Protein AF-A0A090S208-F1 (afdb_monomer)

Secondary structure (DSSP, 8-state):
--EEEEEEEEE--SHHHHHHHHHHTT-TT--EEEE-SSSS--SSGGG--TTPBPSS-TTSSSSTTT-TT-TTSHHHHHHHTT-HHHHHHH---SPBHHHHHHHHHHHHTT-TTEESS--EEEEEEETTEEEEEETTEEEEEEEEEE---PPP---GGGTT--BTTB--GGGHHHH----TT-EEEEE--SHHHHHHHHHHHHTTT---SEEEEEESSSS-PBP---TTGGGGGSHHHHHHHHTS-HHHHHHHHHHSTHHHHSB-HHHHHHHHHHHHHTT-EEEEETTTEEEEE---

Organism: NCBI:txid990268

Sequence (296 aa):
MKTIDYDLVGVGIGPFNLSIAALAAPKSELSTQFLERKPEFAWHPGLLLNHAKMQTSFLKDLVTAVDPTSPYSFLNYLVQKQKFYPFTARGDFMISRLEFSDYMAWVAKQLPNTQFDAGVSDVRFEGDHFVIQSNGETLTSKHLVVGTGTQPVVPDCAKGKLTDNCFHAHEMMQRKPDLRGKRVVIVGGGQTGADIFQHIFAGDFGKPRQLDWVSRRANLEGLDESCFSDQFFMPDYVNQFYHLDKAQQAREVSRQKLTSDGITDDCLSTFIRPCIMTSMCCKTLSGGAFNLIRNS

Foldseek 3Di:
DDEAEFAEEEEADDLQVLLVLQVCQVPPVGGYAYEAQAQAQDDLVLLLFPPAWDPDFLCPHSYCVPPVPRCLRPCVVCVVVVNNVVVVVVVDRIHRPVSNSVSSRVSQVPRPRYDYSWHWDDWDDDDQWIWTDTPNYTYIHNYYHYDNDDDFDDDPVCVVVDDLQRDTSSNCNVSLAQQAQHAEEQEALFASSLSVQVCQVVQVNHPYPKYKYKYLALDQAEQPPDPVLCCCVDPVVVVVLVPDDPVVVVVVCVVSVSNPGHHHPVSCVVPVVVLVVQPQDWDQDPNRMTIRIDDD

Solvent-accessible surface area (backbone atoms only — not comparable to full-atom values): 16995 Å² total; per-residue (Å²): 133,72,76,46,82,29,53,33,37,29,40,25,65,37,71,69,40,45,20,53,47,63,69,42,66,81,38,87,91,56,47,55,42,30,28,18,58,48,80,62,72,70,76,60,63,20,64,64,53,83,88,41,61,43,97,53,57,62,66,74,44,61,34,36,86,82,42,71,82,43,81,69,20,57,68,46,46,26,53,79,66,72,37,41,66,65,54,62,72,64,74,60,71,59,45,39,45,61,60,54,42,49,50,51,37,57,45,59,75,70,46,87,42,54,38,56,58,29,41,74,78,50,78,44,80,56,99,82,30,34,43,35,35,32,82,93,40,42,38,37,18,64,35,78,46,84,32,73,76,83,77,92,84,71,57,77,96,49,60,94,61,66,48,100,91,34,74,62,71,67,45,45,60,76,64,62,59,83,34,56,68,34,78,46,76,46,81,44,61,33,42,70,42,52,54,52,50,50,41,41,70,76,33,82,32,35,55,48,67,34,60,37,44,36,22,84,45,84,60,85,50,57,39,46,79,45,82,70,59,53,46,67,75,35,72,69,43,47,58,55,52,70,74,46,55,72,69,56,44,54,50,50,57,63,70,50,39,38,62,76,51,21,27,51,64,71,60,48,58,68,49,50,55,59,39,63,75,68,64,43,47,77,43,73,44,96,86,44,30,39,32,46,39,68,75,131

Mean predicted aligned error: 6.78 Å

InterPro domains:
  IPR025700 L-lysine 6-monooxygenase/L-ornithine 5-monooxygenase [PF13434] (6-270)
  IPR025700 L-lysine 6-monooxygenase/L-ornithine 5-monooxygenase [PTHR42802] (5-270)
  IPR036188 FAD/NAD(P)-binding domain superfamily [G3DSA:3.50.50.60] (1-286)
  IPR036188 FAD/NAD(P)-binding domain superfamily [SSF51905] (3-221)

Radius of gyration: 22.06 Å; Cα contacts (8 Å, |Δi|>4): 472; chains: 1; bounding box: 49×44×62 Å

Structure (mmCIF, N/CA/C/O backbone):
data_AF-A0A090S208-F1
#
_entry.id   AF-A0A090S208-F1
#
loop_
_atom_site.group_PDB
_atom_site.id
_atom_site.type_symbol
_atom_site.label_atom_id
_atom_site.label_alt_id
_atom_site.label_comp_id
_atom_site.label_asym_id
_atom_site.label_entity_id
_atom_site.label_seq_id
_atom_site.pdbx_PDB_ins_code
_atom_site.Cartn_x
_atom_site.Cartn_y
_atom_site.Cartn_z
_atom_site.occupancy
_atom_site.B_iso_or_equiv
_atom_site.auth_seq_id
_atom_site.auth_comp_id
_atom_site.auth_asym_id
_atom_site.auth_atom_id
_atom_site.pdbx_PDB_model_num
ATOM 1 N N . MET A 1 1 ? -14.971 -23.021 22.570 1.00 57.94 1 MET A N 1
ATOM 2 C CA . MET A 1 1 ? -14.151 -22.029 21.842 1.00 57.94 1 MET A CA 1
ATOM 3 C C . MET A 1 1 ? -14.170 -20.736 22.626 1.00 57.94 1 MET A C 1
ATOM 5 O O . MET A 1 1 ? -15.206 -20.422 23.197 1.00 57.94 1 MET A O 1
ATOM 9 N N . LYS A 1 2 ? -13.032 -20.047 22.727 1.00 57.47 2 LYS A N 1
ATOM 10 C CA . LYS A 1 2 ? -12.951 -18.729 23.361 1.00 57.47 2 LYS A CA 1
ATOM 11 C C . LYS A 1 2 ? -13.482 -17.707 22.355 1.00 57.47 2 LYS A C 1
ATOM 13 O O . LYS A 1 2 ? -12.902 -17.583 21.285 1.00 57.47 2 LYS A O 1
ATOM 18 N N . THR A 1 3 ? -14.586 -17.047 22.682 1.00 74.38 3 THR A N 1
ATOM 19 C CA . THR A 1 3 ? -15.116 -15.927 21.896 1.00 74.38 3 THR A CA 1
ATOM 20 C C . THR A 1 3 ? -14.469 -14.646 22.408 1.00 74.38 3 THR A C 1
ATOM 22 O O . THR A 1 3 ? -14.439 -14.427 23.621 1.00 74.38 3 THR A O 1
ATOM 25 N N . ILE A 1 4 ? -13.910 -13.838 21.509 1.00 81.00 4 ILE A N 1
ATOM 26 C CA . ILE A 1 4 ? -13.282 -12.552 21.838 1.00 81.00 4 ILE A CA 1
ATOM 27 C C . ILE A 1 4 ? -14.066 -11.452 21.128 1.00 81.00 4 ILE A C 1
ATOM 29 O O . ILE A 1 4 ? -14.256 -11.542 19.917 1.00 81.00 4 ILE A O 1
ATOM 33 N N . ASP A 1 5 ? -14.516 -10.450 21.883 1.00 93.56 5 ASP A N 1
ATOM 34 C CA . ASP A 1 5 ? -15.411 -9.403 21.392 1.00 93.56 5 ASP A CA 1
ATOM 35 C C . ASP A 1 5 ? -14.681 -8.076 21.142 1.00 93.56 5 ASP A C 1
ATOM 37 O O . ASP A 1 5 ? -13.867 -7.629 21.958 1.00 93.56 5 ASP A O 1
ATOM 41 N N . TYR A 1 6 ? -14.984 -7.451 20.004 1.00 97.50 6 TYR A N 1
ATOM 42 C CA . TYR A 1 6 ? -14.358 -6.222 19.523 1.00 97.50 6 TYR A CA 1
ATOM 43 C C . TYR A 1 6 ? -15.402 -5.233 18.990 1.00 97.50 6 TYR A C 1
ATOM 45 O O . TYR A 1 6 ? -16.436 -5.606 18.444 1.00 97.50 6 TYR A O 1
ATOM 53 N N . ASP A 1 7 ? -15.113 -3.937 19.051 1.00 97.69 7 ASP A N 1
ATOM 54 C CA . ASP A 1 7 ? -15.933 -2.938 18.362 1.00 97.69 7 ASP A CA 1
ATOM 55 C C . ASP A 1 7 ? -15.665 -2.963 16.850 1.00 97.69 7 ASP A C 1
ATOM 57 O O . ASP A 1 7 ? -16.596 -2.844 16.051 1.00 97.69 7 ASP A O 1
ATOM 61 N N . LEU A 1 8 ? -14.408 -3.188 16.447 1.00 98.25 8 LEU A N 1
ATOM 62 C CA . LEU A 1 8 ? -13.987 -3.259 15.046 1.00 98.25 8 LEU A CA 1
ATOM 63 C C . LEU A 1 8 ? -12.964 -4.374 14.815 1.00 98.25 8 LEU A C 1
ATOM 65 O O . LEU A 1 8 ? -11.905 -4.396 15.443 1.00 98.25 8 LEU A O 1
ATOM 69 N N . VAL A 1 9 ? -13.235 -5.230 13.827 1.00 98.44 9 VAL A N 1
ATOM 70 C CA . VAL A 1 9 ? -12.241 -6.158 13.271 1.00 98.44 9 VAL A CA 1
ATOM 71 C C . VAL A 1 9 ? -11.853 -5.733 11.856 1.00 98.44 9 VAL A C 1
ATOM 73 O O . VAL A 1 9 ? -12.708 -5.472 11.008 1.00 98.44 9 VAL A O 1
ATOM 76 N N . GLY A 1 10 ? -10.552 -5.664 11.588 1.00 98.25 10 GLY A N 1
ATOM 77 C CA . GLY A 1 10 ? -9.993 -5.412 10.267 1.00 98.25 10 GLY A CA 1
ATOM 78 C C . GLY A 1 10 ? -9.436 -6.674 9.619 1.00 98.25 10 GLY A C 1
ATOM 79 O O . GLY A 1 10 ? -8.625 -7.378 10.216 1.00 98.25 10 GLY A O 1
ATOM 80 N N . VAL A 1 11 ? -9.826 -6.944 8.372 1.00 98.06 11 VAL A N 1
ATOM 81 C CA . VAL A 1 11 ? -9.325 -8.079 7.581 1.00 98.06 11 VAL A CA 1
ATOM 82 C C . VAL A 1 11 ? -8.308 -7.590 6.553 1.00 98.06 11 VAL A C 1
ATOM 84 O O . VAL A 1 11 ? -8.656 -6.858 5.626 1.00 98.06 11 VAL A O 1
ATOM 87 N N . GLY A 1 12 ? -7.060 -8.027 6.704 1.00 97.25 12 GLY A N 1
ATOM 88 C CA . GLY A 1 12 ? -5.894 -7.582 5.943 1.00 97.25 12 GLY A CA 1
ATOM 89 C C . GLY A 1 12 ? -5.189 -6.397 6.604 1.00 97.25 12 GLY A C 1
ATOM 90 O O . GLY A 1 12 ? -5.843 -5.451 7.048 1.00 97.25 12 GLY A O 1
ATOM 91 N N . ILE A 1 13 ? -3.853 -6.419 6.627 1.00 97.44 13 ILE A N 1
ATOM 92 C CA . ILE A 1 13 ? -3.015 -5.319 7.140 1.00 97.44 13 ILE A CA 1
ATOM 93 C C . ILE A 1 13 ? -2.214 -4.727 5.972 1.00 97.44 13 ILE A C 1
ATOM 95 O O . ILE A 1 13 ? -0.990 -4.818 5.882 1.00 97.44 13 ILE A O 1
ATOM 99 N N . GLY A 1 14 ? -2.945 -4.128 5.028 1.00 95.69 14 GLY A N 1
ATOM 100 C CA . GLY A 1 14 ? -2.389 -3.194 4.045 1.00 95.69 14 GLY A CA 1
ATOM 101 C C . GLY A 1 14 ? -2.276 -1.768 4.611 1.00 95.69 14 GLY A C 1
ATOM 102 O O . GLY A 1 14 ? -2.730 -1.525 5.728 1.00 95.69 14 GLY A O 1
ATOM 103 N N . PRO A 1 15 ? -1.738 -0.798 3.846 1.00 95.75 15 PRO A N 1
ATOM 104 C CA . PRO A 1 15 ? -1.542 0.578 4.321 1.00 95.75 15 PRO A CA 1
ATOM 105 C C . PRO A 1 15 ? -2.809 1.229 4.894 1.00 95.75 15 PRO A C 1
ATOM 107 O O . PRO A 1 15 ? -2.748 1.902 5.915 1.00 95.75 15 PRO A O 1
ATOM 110 N N . PHE A 1 16 ? -3.971 0.983 4.278 1.00 95.75 16 PHE A N 1
ATOM 111 C CA . PHE A 1 16 ? -5.240 1.567 4.719 1.00 95.75 16 PHE A CA 1
ATOM 112 C C . PHE A 1 16 ? -5.676 1.049 6.095 1.00 95.75 16 PHE A C 1
ATOM 114 O O . PHE A 1 16 ? -5.901 1.836 7.006 1.00 95.75 16 PHE A O 1
ATOM 121 N N . ASN A 1 17 ? -5.727 -0.272 6.285 1.00 98.00 17 ASN A N 1
ATOM 122 C CA . ASN A 1 17 ? -6.078 -0.846 7.586 1.00 98.00 17 ASN A CA 1
ATOM 123 C C . ASN A 1 17 ? -4.996 -0.589 8.640 1.00 98.00 17 ASN A C 1
ATOM 125 O O . ASN A 1 17 ? -5.324 -0.419 9.808 1.00 98.00 17 ASN A O 1
ATOM 129 N N . LEU A 1 18 ? -3.724 -0.498 8.239 1.00 98.31 18 LEU A N 1
ATOM 130 C CA . LEU A 1 18 ? -2.638 -0.117 9.138 1.00 98.31 18 LEU A CA 1
ATOM 131 C C . LEU A 1 18 ? -2.801 1.323 9.658 1.00 98.31 18 LEU A C 1
ATOM 133 O O . LEU A 1 18 ? -2.537 1.575 10.829 1.00 98.31 18 LEU A O 1
ATOM 137 N N . SER A 1 19 ? -3.277 2.247 8.816 1.00 98.31 19 SER A N 1
ATOM 138 C CA . SER A 1 19 ? -3.631 3.615 9.218 1.00 98.31 19 SER A CA 1
ATOM 139 C C . SER A 1 19 ? -4.756 3.623 10.255 1.00 98.31 19 SER A C 1
ATOM 141 O O . SER A 1 19 ? -4.608 4.233 11.314 1.00 98.31 19 SER A O 1
ATOM 143 N N . ILE A 1 20 ? -5.836 2.869 10.018 1.00 98.25 20 ILE A N 1
ATOM 144 C CA . ILE A 1 20 ? -6.939 2.747 10.984 1.00 98.25 20 ILE A CA 1
ATOM 145 C C . ILE A 1 20 ? -6.435 2.136 12.298 1.00 98.25 20 ILE A C 1
ATOM 147 O O . ILE A 1 20 ? -6.729 2.665 13.367 1.00 98.25 20 ILE A O 1
ATOM 151 N N . ALA A 1 21 ? -5.636 1.067 12.233 1.00 98.44 21 ALA A N 1
ATOM 152 C CA . ALA A 1 21 ? -5.058 0.424 13.409 1.00 98.44 21 ALA A CA 1
ATOM 153 C C . ALA A 1 21 ? -4.208 1.400 14.235 1.00 98.44 21 ALA A C 1
ATOM 155 O O . ALA A 1 21 ? -4.364 1.456 15.454 1.00 98.44 21 ALA A O 1
ATOM 156 N N . ALA A 1 22 ? -3.371 2.208 13.576 1.00 98.50 22 ALA A N 1
ATOM 157 C CA . ALA A 1 22 ? -2.530 3.217 14.216 1.00 98.50 22 ALA A CA 1
ATOM 158 C C . ALA A 1 22 ? -3.327 4.350 14.874 1.00 98.50 22 ALA A C 1
ATOM 160 O O . ALA A 1 22 ? -2.973 4.790 15.967 1.00 98.50 22 ALA A O 1
ATOM 161 N N . LEU A 1 23 ? -4.411 4.803 14.240 1.00 98.38 23 LEU A N 1
ATOM 162 C CA . LEU A 1 23 ? -5.290 5.839 14.791 1.00 98.38 23 LEU A CA 1
ATOM 163 C C . LEU A 1 23 ? -6.179 5.315 15.930 1.00 98.38 23 LEU A C 1
ATOM 165 O O . LEU A 1 23 ? -6.515 6.075 16.839 1.00 98.38 23 LEU A O 1
ATOM 169 N N . ALA A 1 24 ? -6.542 4.029 15.902 1.00 97.81 24 ALA A N 1
ATOM 170 C CA . ALA A 1 24 ? -7.364 3.387 16.925 1.00 97.81 24 ALA A CA 1
ATOM 171 C C . ALA A 1 24 ? -6.559 2.914 18.147 1.00 97.81 24 ALA A C 1
ATOM 173 O O . ALA A 1 24 ? -7.073 2.961 19.258 1.00 97.81 24 ALA A O 1
ATOM 174 N N . ALA A 1 25 ? -5.298 2.501 17.976 1.00 97.06 25 ALA A N 1
ATOM 175 C CA . ALA A 1 25 ? -4.456 1.968 19.052 1.00 97.06 25 ALA A CA 1
ATOM 176 C C . ALA A 1 25 ? -4.373 2.836 20.332 1.00 97.06 25 ALA A C 1
ATOM 178 O O . ALA A 1 25 ? -4.404 2.259 21.419 1.00 97.06 25 ALA A O 1
ATOM 179 N N . PRO A 1 26 ? -4.280 4.183 20.273 1.00 96.12 26 PRO A N 1
ATOM 180 C CA . PRO A 1 26 ? -4.239 5.012 21.481 1.00 96.12 26 PRO A CA 1
ATOM 181 C C . PRO A 1 26 ? -5.617 5.280 22.117 1.00 96.12 26 PRO A C 1
ATOM 183 O O . PRO A 1 26 ? -5.680 5.961 23.140 1.00 96.12 26 PRO A O 1
ATOM 186 N N . LYS A 1 27 ? -6.721 4.808 21.523 1.00 95.75 27 LYS A N 1
ATOM 187 C CA . LYS A 1 27 ? -8.095 5.041 21.995 1.00 95.75 27 LYS A CA 1
ATOM 188 C C . LYS A 1 27 ? -8.524 3.910 22.926 1.00 95.75 27 LYS A C 1
ATOM 190 O O . LYS A 1 27 ? -8.933 2.848 22.467 1.00 95.75 27 LYS A O 1
ATOM 195 N N . SER A 1 28 ? -8.417 4.121 24.237 1.00 93.00 28 SER A N 1
ATOM 196 C CA . SER A 1 28 ? -8.744 3.098 25.243 1.00 93.00 28 SER A CA 1
ATOM 197 C C . SER A 1 28 ? -10.229 2.729 25.284 1.00 93.00 28 SER A C 1
ATOM 199 O O . SER A 1 28 ? -10.586 1.680 25.815 1.00 93.00 28 SER A O 1
ATOM 201 N N . GLU A 1 29 ? -11.089 3.576 24.726 1.00 95.44 29 GLU A N 1
ATOM 202 C CA . GLU A 1 29 ? -12.523 3.363 24.575 1.00 95.44 29 GLU A CA 1
ATOM 203 C C . GLU A 1 29 ? -12.903 2.466 23.383 1.00 95.44 29 GLU A C 1
ATOM 205 O O . GLU A 1 29 ? -14.070 2.099 23.272 1.00 95.44 29 GLU A O 1
ATOM 210 N N . LEU A 1 30 ? -11.954 2.113 22.502 1.00 96.12 30 LEU A N 1
ATOM 211 C CA . LEU A 1 30 ? -12.191 1.269 21.327 1.00 96.12 30 LEU A CA 1
ATOM 212 C C . LEU A 1 30 ? -11.468 -0.076 21.447 1.00 96.12 30 LEU A C 1
ATOM 214 O O . LEU A 1 30 ? -10.238 -0.138 21.456 1.00 96.12 30 LEU A O 1
ATOM 218 N N . SER A 1 31 ? -12.224 -1.175 21.428 1.00 97.31 31 SER A N 1
ATOM 219 C CA . SER A 1 31 ? -11.652 -2.517 21.279 1.00 97.31 31 SER A CA 1
ATOM 220 C C . SER A 1 31 ? -11.500 -2.847 19.793 1.00 97.31 31 SER A C 1
ATOM 222 O O . SER A 1 31 ? -12.492 -3.005 19.081 1.00 97.31 31 SER A O 1
ATOM 224 N N . THR A 1 32 ? -10.265 -2.940 19.289 1.00 98.31 32 THR A N 1
ATOM 225 C CA . THR A 1 32 ? -10.007 -3.198 17.860 1.00 98.31 32 THR A CA 1
ATOM 226 C C . THR A 1 32 ? -9.001 -4.319 17.639 1.00 98.31 32 THR A C 1
ATOM 228 O O . THR A 1 32 ? -8.083 -4.493 18.438 1.00 98.31 32 THR A O 1
ATOM 231 N N . GLN A 1 33 ? -9.159 -5.061 16.541 1.00 98.00 33 GLN A N 1
ATOM 232 C CA . GLN A 1 33 ? -8.214 -6.099 16.124 1.00 98.00 33 GLN A CA 1
ATOM 233 C C . GLN A 1 33 ? -8.080 -6.147 14.606 1.00 98.00 33 GLN A C 1
ATOM 235 O O . GLN A 1 33 ? -9.070 -6.233 13.887 1.00 98.00 33 GLN A O 1
ATOM 240 N N . PHE A 1 34 ? -6.852 -6.160 14.104 1.00 98.38 34 PHE A N 1
ATOM 241 C CA . PHE A 1 34 ? -6.547 -6.268 12.681 1.00 98.38 34 PHE A CA 1
ATOM 242 C C . PHE A 1 34 ? -5.785 -7.563 12.417 1.00 98.38 34 PHE A C 1
ATOM 244 O O . PHE A 1 34 ? -4.837 -7.878 13.135 1.00 98.38 34 PHE A O 1
ATOM 251 N N . LEU A 1 35 ? -6.210 -8.316 11.405 1.00 98.12 35 LEU A N 1
ATOM 252 C CA . LEU A 1 35 ? -5.729 -9.665 11.113 1.00 98.12 35 LEU A CA 1
ATOM 253 C C . LEU A 1 35 ? -5.069 -9.717 9.732 1.00 98.12 35 LEU A C 1
ATOM 255 O O . LEU A 1 35 ? -5.660 -9.287 8.741 1.00 98.12 35 LEU A O 1
ATOM 259 N N . GLU A 1 36 ? -3.863 -10.271 9.644 1.00 97.12 36 GLU A N 1
ATOM 260 C CA . GLU A 1 36 ? -3.129 -10.485 8.394 1.00 97.12 36 GLU A CA 1
ATOM 261 C C . GLU A 1 36 ? -2.672 -11.933 8.272 1.00 97.12 36 GLU A C 1
ATOM 263 O O . GLU A 1 36 ? -2.088 -12.489 9.194 1.00 97.12 36 GLU A O 1
ATOM 268 N N . ARG A 1 37 ? -2.880 -12.527 7.093 1.00 95.69 37 ARG A N 1
ATOM 269 C CA . ARG A 1 37 ? -2.480 -13.912 6.808 1.00 95.69 37 ARG A CA 1
ATOM 270 C C . ARG A 1 37 ? -0.969 -14.094 6.664 1.00 95.69 37 ARG A C 1
ATOM 272 O O . ARG A 1 37 ? -0.483 -15.206 6.810 1.00 95.69 37 ARG A O 1
ATOM 279 N N . LYS A 1 38 ? -0.239 -13.049 6.265 1.00 94.44 38 LYS A N 1
ATOM 280 C CA . LYS A 1 38 ? 1.224 -13.078 6.155 1.00 94.44 38 LYS A CA 1
ATOM 281 C C . LYS A 1 38 ? 1.868 -13.060 7.548 1.00 94.44 38 LYS A C 1
ATOM 283 O O . LYS A 1 38 ? 1.290 -12.460 8.451 1.00 94.44 38 LYS A O 1
ATOM 288 N N . PRO A 1 39 ? 3.089 -13.598 7.691 1.00 95.44 39 PRO A N 1
ATOM 289 C CA . PRO A 1 39 ? 3.823 -13.575 8.960 1.00 95.44 39 PRO A CA 1
ATOM 290 C C . PRO A 1 39 ? 4.335 -12.186 9.349 1.00 95.44 39 PRO A C 1
ATOM 292 O O . PRO A 1 39 ? 4.625 -11.916 10.509 1.00 95.44 39 PRO A O 1
ATOM 295 N N . GLU A 1 40 ? 4.458 -11.281 8.380 1.00 94.50 40 GLU A N 1
ATOM 296 C CA . GLU A 1 40 ? 4.919 -9.919 8.613 1.00 94.50 40 GLU A CA 1
ATOM 297 C C . GLU A 1 40 ? 4.347 -8.944 7.582 1.00 94.50 40 GLU A C 1
ATOM 299 O O . GLU A 1 40 ? 3.834 -9.327 6.521 1.00 94.50 40 GLU A O 1
ATOM 304 N N . PHE A 1 41 ? 4.450 -7.652 7.895 1.00 95.00 41 PHE A N 1
ATOM 305 C CA . PHE A 1 41 ? 4.025 -6.596 6.992 1.00 95.00 41 PHE A CA 1
ATOM 306 C C . PHE A 1 41 ? 4.903 -6.570 5.735 1.00 95.00 41 PHE A C 1
ATOM 308 O O . PHE A 1 41 ? 6.118 -6.400 5.809 1.00 95.00 41 PHE A O 1
ATOM 315 N N . ALA A 1 42 ? 4.266 -6.663 4.567 1.00 89.81 42 ALA A N 1
ATOM 316 C CA . ALA A 1 42 ? 4.942 -6.569 3.279 1.00 89.81 42 ALA A CA 1
ATOM 317 C C . ALA A 1 42 ? 4.059 -5.856 2.249 1.00 89.81 42 ALA A C 1
ATOM 319 O O . ALA A 1 42 ? 3.082 -6.432 1.742 1.00 89.81 42 ALA A O 1
ATOM 320 N N . TRP A 1 43 ? 4.436 -4.623 1.902 1.00 89.75 43 TRP A N 1
ATOM 321 C CA . TR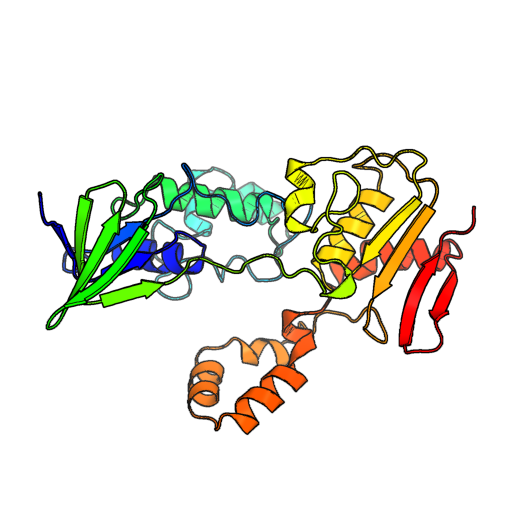P A 1 43 ? 3.730 -3.800 0.925 1.00 89.75 43 TRP A CA 1
ATOM 322 C C . TRP A 1 43 ? 4.327 -3.967 -0.476 1.00 89.75 43 TRP A C 1
ATOM 324 O O . TRP A 1 43 ? 5.432 -3.519 -0.757 1.00 89.75 43 TRP A O 1
ATOM 334 N N . HIS A 1 44 ? 3.589 -4.663 -1.347 1.00 83.75 44 HIS A N 1
ATOM 335 C CA . HIS A 1 44 ? 4.000 -5.006 -2.717 1.00 83.75 44 HIS A CA 1
ATOM 336 C C . HIS A 1 44 ? 5.447 -5.541 -2.839 1.00 83.75 44 HIS A C 1
ATOM 338 O O . HIS A 1 44 ? 6.201 -5.049 -3.676 1.00 83.75 44 HIS A O 1
ATOM 344 N N . PRO A 1 45 ? 5.845 -6.584 -2.077 1.00 82.69 45 PRO A N 1
ATOM 345 C CA . PRO A 1 45 ? 7.245 -7.022 -1.990 1.00 82.69 45 PRO A CA 1
ATOM 346 C C . PRO A 1 45 ? 7.863 -7.389 -3.345 1.00 82.69 45 PRO A C 1
ATOM 348 O O . PRO A 1 45 ? 9.047 -7.171 -3.575 1.00 82.69 45 PRO A O 1
ATOM 351 N N . GLY A 1 46 ? 7.055 -7.897 -4.273 1.00 84.25 46 GLY A N 1
ATOM 352 C CA . GLY A 1 46 ? 7.514 -8.254 -5.610 1.00 84.25 46 GLY A CA 1
ATOM 353 C C . GLY A 1 46 ? 7.706 -7.089 -6.587 1.00 84.25 46 GLY A C 1
ATOM 354 O O . GLY A 1 46 ? 8.226 -7.296 -7.679 1.00 84.25 46 GLY A O 1
ATOM 355 N N . LEU A 1 47 ? 7.322 -5.873 -6.187 1.00 85.88 47 LEU A N 1
ATOM 356 C CA . LEU A 1 47 ? 7.500 -4.620 -6.930 1.00 85.88 47 LEU A CA 1
ATOM 357 C C . LEU A 1 47 ? 8.380 -3.611 -6.178 1.00 85.88 47 LEU A C 1
ATOM 359 O O . LEU A 1 47 ? 8.453 -2.450 -6.575 1.00 85.88 47 LEU A O 1
ATOM 363 N N . LEU A 1 48 ? 9.064 -4.035 -5.110 1.00 85.81 48 LEU A N 1
ATOM 364 C CA . LEU A 1 48 ? 10.076 -3.229 -4.423 1.00 85.81 48 LEU A CA 1
ATOM 365 C C . LEU A 1 48 ? 11.375 -3.203 -5.239 1.00 85.81 48 LEU A C 1
ATOM 367 O O . LEU A 1 48 ? 12.400 -3.757 -4.848 1.00 85.81 48 LEU A O 1
ATOM 371 N N . LEU A 1 49 ? 11.285 -2.599 -6.419 1.00 83.50 49 LEU A N 1
ATOM 372 C CA . LEU A 1 49 ? 12.405 -2.315 -7.300 1.00 83.50 49 LEU A CA 1
ATOM 373 C C . LEU A 1 49 ? 13.301 -1.239 -6.664 1.00 83.50 49 LEU A C 1
ATOM 375 O O . LEU A 1 49 ? 12.815 -0.340 -5.968 1.00 83.50 49 LEU A O 1
ATOM 379 N N . ASN A 1 50 ? 14.614 -1.339 -6.875 1.00 76.88 50 ASN A N 1
ATOM 380 C CA . ASN A 1 50 ? 15.563 -0.377 -6.318 1.00 76.88 50 ASN A CA 1
ATOM 381 C C . ASN A 1 50 ? 15.265 1.025 -6.874 1.00 76.88 50 ASN A C 1
ATOM 383 O O . ASN A 1 50 ? 14.876 1.182 -8.014 1.00 76.88 50 ASN A O 1
ATOM 387 N N . HIS A 1 51 ? 15.406 2.084 -6.084 1.00 75.50 51 HIS A N 1
ATOM 388 C CA . HIS A 1 51 ? 15.145 3.460 -6.554 1.00 75.50 51 HIS A CA 1
ATOM 389 C C . HIS A 1 51 ? 13.698 3.789 -6.978 1.00 75.50 51 HIS A C 1
ATOM 391 O O . HIS A 1 51 ? 13.431 4.953 -7.268 1.00 75.50 51 HIS A O 1
ATOM 397 N N . ALA A 1 52 ? 12.744 2.849 -6.947 1.00 84.19 52 ALA A N 1
ATOM 398 C CA . ALA A 1 52 ? 11.339 3.174 -7.178 1.00 84.19 52 ALA A CA 1
ATOM 399 C C . ALA A 1 52 ? 10.846 4.152 -6.099 1.00 84.19 52 ALA A C 1
ATOM 401 O O . ALA A 1 52 ? 10.997 3.899 -4.898 1.00 84.19 52 ALA A O 1
ATOM 402 N N . LYS A 1 53 ? 10.249 5.270 -6.520 1.00 86.94 53 LYS A N 1
ATOM 403 C CA . LYS A 1 53 ? 9.753 6.326 -5.629 1.00 86.94 53 LYS A CA 1
ATOM 404 C C . LYS A 1 53 ? 8.240 6.226 -5.410 1.00 86.94 53 LYS A C 1
ATOM 406 O O . LYS A 1 53 ? 7.505 5.624 -6.200 1.00 86.94 53 LYS A O 1
ATOM 411 N N . MET A 1 54 ? 7.790 6.771 -4.286 1.00 89.56 54 MET A N 1
ATOM 412 C CA . MET A 1 54 ? 6.386 7.083 -4.036 1.00 89.56 54 MET A CA 1
ATOM 413 C C . MET A 1 54 ? 5.930 8.190 -4.987 1.00 89.56 54 MET A C 1
ATOM 415 O O . MET A 1 54 ? 6.720 9.053 -5.352 1.00 89.56 54 MET A O 1
ATOM 419 N N . GLN A 1 55 ? 4.650 8.162 -5.351 1.00 86.31 55 GLN A N 1
ATOM 420 C CA . GLN A 1 55 ? 3.992 9.190 -6.175 1.00 86.31 55 GLN A CA 1
ATOM 421 C C . GLN A 1 55 ? 3.239 10.213 -5.309 1.00 86.31 55 GLN A C 1
ATOM 423 O O . GLN A 1 55 ? 2.397 10.960 -5.783 1.00 86.31 55 GLN A O 1
ATOM 428 N N . THR A 1 56 ? 3.467 10.185 -3.997 1.00 85.88 56 THR A N 1
ATOM 429 C CA . THR A 1 56 ? 2.742 10.996 -3.023 1.00 85.88 56 THR A CA 1
ATOM 430 C C . THR A 1 56 ? 3.715 11.571 -2.011 1.00 85.88 56 THR A C 1
ATOM 432 O O . THR A 1 56 ? 4.706 10.930 -1.653 1.00 85.88 56 THR A O 1
ATOM 435 N N . SER A 1 57 ? 3.389 12.757 -1.497 1.00 89.50 57 SER A N 1
ATOM 436 C CA . SER A 1 57 ? 4.118 13.363 -0.383 1.00 89.50 57 SER A CA 1
ATOM 437 C C . SER A 1 57 ? 4.200 12.409 0.810 1.00 89.50 57 SER A C 1
ATOM 439 O O . SER A 1 57 ? 3.206 11.781 1.177 1.00 89.50 57 SER A O 1
ATOM 441 N N . PHE A 1 58 ? 5.362 12.363 1.462 1.00 91.94 58 PHE A N 1
ATOM 442 C CA . PHE A 1 58 ? 5.559 11.612 2.705 1.00 91.94 58 PHE A CA 1
ATOM 443 C C . PHE A 1 58 ? 4.696 12.131 3.866 1.00 91.94 58 PHE A C 1
ATOM 445 O O . PHE A 1 58 ? 4.552 11.432 4.859 1.00 91.94 58 PHE A O 1
ATOM 452 N N . LEU A 1 59 ? 4.125 13.340 3.763 1.00 91.69 59 LEU A N 1
ATOM 453 C CA . LEU A 1 59 ? 3.171 13.871 4.747 1.00 91.69 59 LEU A CA 1
ATOM 454 C C . LEU A 1 59 ? 1.780 13.236 4.620 1.00 91.69 59 LEU A C 1
ATOM 456 O O . LEU A 1 59 ? 0.998 13.287 5.565 1.00 91.69 59 LEU A O 1
ATOM 460 N N . LYS A 1 60 ? 1.480 12.600 3.479 1.00 93.00 60 LYS A N 1
ATOM 461 C CA . LYS A 1 60 ? 0.328 11.703 3.316 1.00 93.00 60 LYS A CA 1
ATOM 462 C C . LYS A 1 60 ? 0.686 10.308 3.861 1.00 93.00 60 LYS A C 1
ATOM 464 O O . LYS A 1 60 ? 0.539 9.307 3.163 1.00 93.00 60 LYS A O 1
ATOM 469 N N . ASP A 1 61 ? 1.251 10.264 5.071 1.00 96.44 61 ASP A N 1
ATOM 470 C CA . ASP A 1 61 ? 1.572 9.019 5.771 1.00 96.44 61 ASP A CA 1
ATOM 471 C C . ASP A 1 61 ? 0.313 8.378 6.387 1.00 96.44 61 ASP A C 1
ATOM 473 O O . ASP A 1 61 ? -0.816 8.709 6.027 1.00 96.44 61 ASP A O 1
ATOM 477 N N . LEU A 1 62 ? 0.496 7.428 7.308 1.00 97.75 62 LEU A N 1
ATOM 478 C CA . LEU A 1 62 ? -0.609 6.695 7.921 1.00 97.75 62 LEU A CA 1
ATOM 479 C C . LEU A 1 62 ? -1.495 7.545 8.846 1.00 97.75 62 LEU A C 1
ATOM 481 O O . LEU A 1 62 ? -2.625 7.139 9.103 1.00 97.75 62 LEU A O 1
ATOM 485 N N . VAL A 1 63 ? -1.004 8.654 9.404 1.00 98.38 63 VAL A N 1
ATOM 486 C CA . VAL A 1 63 ? -1.648 9.310 10.560 1.00 98.38 63 VAL A CA 1
ATOM 487 C C . VAL A 1 63 ? -1.625 10.835 10.522 1.00 98.38 63 VAL A C 1
ATOM 489 O O . VAL A 1 63 ? -2.555 11.455 11.025 1.00 98.38 63 VAL A O 1
ATOM 492 N N . THR A 1 64 ? -0.621 11.457 9.907 1.00 97.62 64 THR A N 1
ATOM 493 C CA . THR A 1 64 ? -0.302 12.889 10.025 1.00 97.62 64 THR A CA 1
ATOM 494 C C . THR A 1 64 ? -1.447 13.804 9.599 1.00 97.62 64 THR A C 1
ATOM 496 O O . THR A 1 64 ? -1.656 14.848 10.210 1.00 97.62 64 THR A O 1
ATOM 499 N N . ALA A 1 65 ? -2.220 13.415 8.582 1.00 94.69 65 ALA A N 1
ATOM 500 C CA . ALA A 1 65 ? -3.364 14.198 8.111 1.00 94.69 65 ALA A CA 1
ATOM 501 C C . ALA A 1 65 ? -4.552 14.223 9.098 1.00 94.69 65 ALA A C 1
ATOM 503 O O . ALA A 1 65 ? -5.438 15.062 8.956 1.00 94.69 65 ALA A O 1
ATOM 504 N N . VAL A 1 66 ? -4.579 13.313 10.078 1.00 95.88 66 VAL A N 1
ATOM 505 C CA . VAL A 1 66 ? -5.627 13.203 11.108 1.00 95.88 66 VAL A CA 1
ATOM 506 C C . VAL A 1 66 ? -5.089 13.629 12.472 1.00 95.88 66 VAL A C 1
ATOM 508 O O . VAL A 1 66 ? -5.719 14.414 13.175 1.00 95.88 66 VAL A O 1
ATOM 511 N N . ASP A 1 67 ? -3.918 13.117 12.837 1.00 96.50 67 ASP A N 1
ATOM 512 C CA . ASP A 1 67 ? -3.232 13.391 14.091 1.00 96.50 67 ASP A CA 1
ATOM 513 C C . ASP A 1 67 ? -1.718 13.541 13.839 1.00 96.50 67 ASP A C 1
ATOM 515 O O . ASP A 1 67 ? -0.972 12.555 13.884 1.00 96.50 67 ASP A O 1
ATOM 519 N N . PRO A 1 68 ? -1.228 14.770 13.589 1.00 96.94 68 PRO A N 1
ATOM 520 C CA . PRO A 1 68 ? 0.196 15.027 13.377 1.00 96.94 68 PRO A CA 1
ATOM 521 C C . PRO A 1 68 ? 1.051 14.795 14.632 1.00 96.94 68 PRO A C 1
ATOM 523 O O . PRO A 1 68 ? 2.278 14.786 14.533 1.00 96.94 68 PRO A O 1
ATOM 526 N N . THR A 1 69 ? 0.438 14.610 15.807 1.00 96.88 69 THR A N 1
ATOM 527 C CA . THR A 1 69 ? 1.148 14.304 17.060 1.00 96.88 69 THR A CA 1
ATOM 528 C C . THR A 1 69 ? 1.326 12.805 17.290 1.00 96.88 69 THR A C 1
ATOM 530 O O . THR A 1 69 ? 2.057 12.404 18.199 1.00 96.88 69 THR A O 1
ATOM 533 N N . SER A 1 70 ? 0.702 11.972 16.452 1.00 98.12 70 SER A N 1
ATOM 534 C CA . SER A 1 70 ? 0.747 10.523 16.579 1.00 98.12 70 SER A CA 1
ATOM 535 C C . SER A 1 70 ? 2.191 9.998 16.580 1.00 98.12 70 SER A C 1
ATOM 537 O O . SER A 1 70 ? 2.995 10.359 15.703 1.00 98.12 70 SER A O 1
ATOM 539 N N . PRO A 1 71 ? 2.536 9.072 17.499 1.00 97.44 71 PRO A N 1
ATOM 540 C CA . PRO A 1 71 ? 3.853 8.442 17.521 1.00 97.44 71 PRO A CA 1
ATOM 541 C C . PRO A 1 71 ? 4.098 7.571 16.281 1.00 97.44 71 PRO A C 1
ATOM 543 O O . PRO A 1 71 ? 5.235 7.188 16.017 1.00 97.44 71 PRO A O 1
ATOM 546 N N . TYR A 1 72 ? 3.064 7.271 15.495 1.00 98.44 72 TYR A N 1
ATOM 547 C CA . TYR A 1 72 ? 3.172 6.479 14.274 1.00 98.44 72 TYR A CA 1
ATOM 548 C C . TYR A 1 72 ? 3.407 7.329 13.016 1.00 98.44 72 TYR A C 1
ATOM 550 O O . TYR A 1 72 ? 3.377 6.786 11.914 1.00 98.44 72 TYR A O 1
ATOM 558 N N . SER A 1 73 ? 3.648 8.639 13.144 1.00 98.31 73 SER A N 1
ATOM 559 C CA . SER A 1 73 ? 3.967 9.509 12.004 1.00 98.31 73 SER A CA 1
ATOM 560 C C . SER A 1 73 ? 5.316 9.164 11.366 1.00 98.31 73 SER A C 1
ATOM 562 O O . SER A 1 73 ? 6.255 8.694 12.019 1.00 98.31 73 SER A O 1
ATOM 564 N N . PHE A 1 74 ? 5.437 9.434 10.070 1.00 97.31 74 PHE A N 1
ATOM 565 C CA . PHE A 1 74 ? 6.664 9.246 9.305 1.00 97.31 74 PHE A CA 1
ATOM 566 C C . PHE A 1 74 ? 7.806 10.120 9.842 1.00 97.31 74 PHE A C 1
ATOM 568 O O . PHE A 1 74 ? 8.955 9.683 9.914 1.00 97.31 74 PHE A O 1
ATOM 575 N N . LEU A 1 75 ? 7.495 11.338 10.297 1.00 96.19 75 LEU A N 1
ATOM 576 C CA . LEU A 1 75 ? 8.482 12.217 10.928 1.00 96.19 75 LEU A CA 1
ATOM 577 C C . LEU A 1 75 ? 9.013 11.628 12.241 1.00 96.19 75 LEU A C 1
ATOM 579 O O . LEU A 1 75 ? 10.227 11.631 12.453 1.00 96.19 75 LEU A O 1
ATOM 583 N N . ASN A 1 76 ? 8.144 11.063 13.090 1.00 98.06 76 ASN A N 1
ATOM 584 C CA . ASN A 1 76 ? 8.603 10.385 14.301 1.00 98.06 76 ASN A CA 1
ATOM 585 C C . ASN A 1 76 ? 9.449 9.148 13.961 1.00 98.06 76 ASN A C 1
ATOM 587 O O . ASN A 1 76 ? 10.501 8.950 14.565 1.00 98.06 76 ASN A O 1
ATOM 591 N N . TYR A 1 77 ? 9.071 8.371 12.938 1.00 98.06 77 TYR A N 1
ATOM 592 C CA . TYR A 1 77 ? 9.902 7.279 12.416 1.00 98.06 77 TYR A CA 1
ATOM 593 C C . TYR A 1 77 ? 11.314 7.754 12.041 1.00 98.06 77 TYR A C 1
ATOM 595 O O . TYR A 1 77 ? 12.298 7.136 12.455 1.00 98.06 77 TYR A O 1
ATOM 603 N N . LEU A 1 78 ? 11.443 8.867 11.310 1.00 96.69 78 LEU A N 1
ATOM 604 C CA . LEU A 1 78 ? 12.749 9.412 10.930 1.00 96.69 78 LEU A CA 1
ATOM 605 C C . LEU A 1 78 ? 13.604 9.769 12.149 1.00 96.69 78 LEU A C 1
ATOM 607 O O . LEU A 1 78 ? 14.807 9.502 12.149 1.00 96.69 78 LEU A O 1
ATOM 611 N N . VAL A 1 79 ? 13.005 10.357 13.185 1.00 97.88 79 VAL A N 1
ATOM 612 C CA . VAL A 1 79 ? 13.706 10.700 14.431 1.00 97.88 79 VAL A CA 1
ATOM 613 C C . VAL A 1 79 ? 14.131 9.433 15.177 1.00 97.88 79 VAL A C 1
ATOM 615 O O . VAL A 1 79 ? 15.311 9.275 15.488 1.00 97.88 79 VAL A O 1
ATOM 618 N N . GLN A 1 80 ? 13.210 8.490 15.385 1.00 98.12 80 GLN A N 1
ATOM 619 C CA . GLN A 1 80 ? 13.461 7.224 16.089 1.00 98.12 80 GLN A CA 1
ATOM 620 C C . GLN A 1 80 ? 14.507 6.350 15.381 1.00 98.12 80 GLN A C 1
ATOM 622 O O . GLN A 1 80 ? 15.253 5.612 16.022 1.00 98.12 80 GLN A O 1
ATOM 627 N N . LYS A 1 81 ? 14.602 6.445 14.050 1.00 97.50 81 LYS A N 1
ATOM 628 C CA . LYS A 1 81 ? 15.623 5.761 13.242 1.00 97.50 81 LYS A CA 1
ATOM 629 C C . LYS A 1 81 ? 16.910 6.562 13.047 1.00 97.50 81 LYS A C 1
ATOM 631 O O . LYS A 1 81 ? 17.781 6.088 12.325 1.00 97.50 81 LYS A O 1
ATOM 636 N N . GLN A 1 82 ? 17.040 7.744 13.657 1.00 97.06 82 GLN A N 1
ATOM 637 C CA . GLN A 1 82 ? 18.190 8.648 13.495 1.00 97.06 82 GLN A CA 1
ATOM 638 C C . GLN A 1 82 ? 18.454 9.043 12.028 1.00 97.06 82 GLN A C 1
ATOM 640 O O . GLN A 1 82 ? 19.581 9.320 11.624 1.00 97.06 82 GLN A O 1
ATOM 645 N N . LYS A 1 83 ? 17.395 9.085 11.213 1.00 94.38 83 LYS A N 1
ATOM 646 C CA . LYS A 1 83 ? 17.425 9.433 9.786 1.00 94.38 83 LYS A CA 1
ATOM 647 C C . LYS A 1 83 ? 16.950 10.856 9.498 1.00 94.38 83 LYS A C 1
ATOM 649 O O . LYS A 1 83 ? 17.072 11.292 8.362 1.00 94.38 83 LYS A O 1
ATOM 654 N N . PHE A 1 84 ? 16.440 11.587 10.493 1.00 95.12 84 PHE A N 1
ATOM 655 C CA . PHE A 1 84 ? 15.845 12.915 10.299 1.00 95.12 84 PHE A CA 1
ATOM 656 C C . PHE A 1 84 ? 16.773 13.902 9.575 1.00 95.12 84 PHE A C 1
ATOM 658 O O . PHE A 1 84 ? 16.449 14.344 8.476 1.00 95.12 84 PHE A O 1
ATOM 665 N N . TYR A 1 85 ? 17.953 14.205 10.129 1.00 95.00 85 TYR A N 1
ATOM 666 C CA . TYR A 1 85 ? 18.876 15.143 9.480 1.00 95.00 85 TYR A CA 1
ATOM 667 C C . TYR A 1 85 ? 19.364 14.654 8.105 1.00 95.00 85 TYR A C 1
ATOM 669 O O . TYR A 1 85 ? 19.261 15.434 7.157 1.00 95.00 85 TYR A O 1
ATOM 677 N N . PRO A 1 86 ? 19.795 13.386 7.926 1.00 92.50 86 PRO A N 1
ATOM 678 C CA . PRO A 1 86 ? 20.102 12.852 6.596 1.00 92.50 86 PRO A CA 1
ATOM 679 C C . PRO A 1 86 ? 18.957 12.998 5.584 1.00 92.50 86 PRO A C 1
ATOM 681 O O . PRO A 1 86 ? 19.194 13.383 4.441 1.00 92.50 86 PRO A O 1
ATOM 684 N N . PHE A 1 87 ? 17.715 12.739 6.003 1.00 91.62 87 PHE A N 1
ATOM 685 C CA . PHE A 1 87 ? 16.533 12.879 5.155 1.00 91.62 87 PHE A CA 1
ATOM 686 C C . PHE A 1 87 ? 16.323 14.337 4.731 1.00 91.62 87 PHE A C 1
ATOM 688 O O . PHE A 1 87 ? 16.137 14.608 3.548 1.00 91.62 87 PHE A O 1
ATOM 695 N N . THR A 1 88 ? 16.428 15.287 5.669 1.00 90.75 88 THR A N 1
ATOM 696 C CA . THR A 1 88 ? 16.312 16.725 5.356 1.00 90.75 88 THR A CA 1
ATOM 697 C C . THR A 1 88 ? 17.437 17.217 4.442 1.00 90.75 88 THR A C 1
ATOM 699 O O . THR A 1 88 ? 17.181 17.979 3.513 1.00 90.75 88 THR A O 1
ATOM 702 N N . ALA A 1 89 ? 18.667 16.737 4.645 1.00 91.75 89 ALA A N 1
ATOM 703 C CA . ALA A 1 89 ? 19.830 17.113 3.845 1.00 91.75 89 ALA A CA 1
ATOM 704 C C . ALA A 1 89 ? 19.757 16.600 2.398 1.00 91.75 89 ALA A C 1
ATOM 706 O O . ALA A 1 89 ? 20.345 17.211 1.509 1.00 91.75 89 ALA A O 1
ATOM 707 N N . ARG A 1 90 ? 19.025 15.503 2.146 1.00 87.75 90 ARG A N 1
ATOM 708 C CA . ARG A 1 90 ? 18.805 14.960 0.795 1.00 87.75 90 ARG A CA 1
ATOM 709 C C . ARG A 1 90 ? 18.067 15.948 -0.118 1.00 87.75 90 ARG A C 1
ATOM 711 O O . ARG A 1 90 ? 18.249 15.883 -1.327 1.00 87.75 90 ARG A O 1
ATOM 718 N N . GLY A 1 91 ? 17.222 16.822 0.440 1.00 81.88 91 GLY A N 1
ATOM 719 C CA . GLY A 1 91 ? 16.446 17.819 -0.315 1.00 81.88 91 GLY A CA 1
ATOM 720 C C . GLY A 1 91 ? 15.376 17.241 -1.254 1.00 81.88 91 GLY A C 1
ATOM 721 O O . GLY A 1 91 ? 14.775 17.984 -2.023 1.00 81.88 91 GLY A O 1
ATOM 722 N N . ASP A 1 92 ? 15.138 15.928 -1.196 1.00 79.75 92 ASP A N 1
ATOM 723 C CA . ASP A 1 92 ? 14.275 15.201 -2.129 1.00 79.75 92 ASP A CA 1
ATOM 724 C C . ASP A 1 92 ? 12.940 14.871 -1.442 1.00 79.75 92 ASP A C 1
ATOM 726 O O . ASP A 1 92 ? 12.894 14.071 -0.497 1.00 79.75 92 ASP A O 1
ATOM 730 N N . PHE A 1 93 ? 11.859 15.507 -1.906 1.00 77.31 93 PHE A N 1
ATOM 731 C CA . PHE A 1 93 ? 10.512 15.399 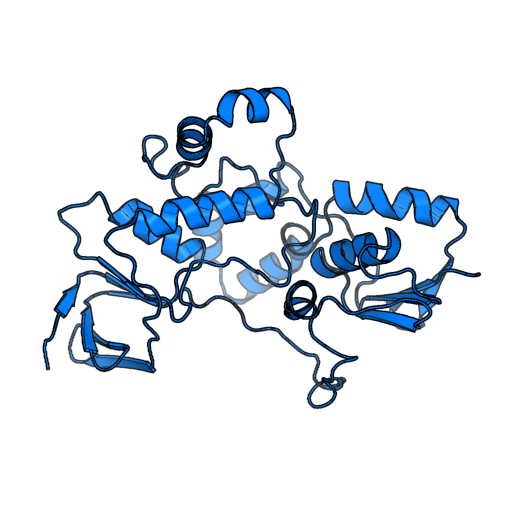-1.324 1.00 77.31 93 PHE A CA 1
ATOM 732 C C . PHE A 1 93 ? 9.799 14.084 -1.673 1.00 77.31 93 PHE A C 1
ATOM 734 O O . PHE A 1 93 ? 8.805 13.736 -1.034 1.00 77.31 93 PHE A O 1
ATOM 741 N N . MET A 1 94 ? 10.322 13.336 -2.650 1.00 82.94 94 MET A N 1
ATOM 742 C CA . MET A 1 94 ? 9.818 12.018 -3.028 1.00 82.94 94 MET A CA 1
ATOM 743 C C . MET A 1 94 ? 10.617 10.921 -2.327 1.00 82.94 94 MET A C 1
ATOM 745 O O . MET A 1 94 ? 11.819 10.751 -2.527 1.00 82.94 94 MET A O 1
ATOM 749 N N . ILE A 1 95 ? 9.927 10.159 -1.487 1.00 89.75 95 ILE A N 1
ATOM 750 C CA . ILE A 1 95 ? 10.493 9.051 -0.719 1.00 89.75 95 ILE A CA 1
ATOM 751 C C . ILE A 1 95 ? 10.550 7.766 -1.557 1.00 89.75 95 ILE A C 1
ATOM 753 O O . ILE A 1 95 ? 9.663 7.497 -2.364 1.00 89.75 95 ILE A O 1
ATOM 757 N N . SER A 1 96 ? 11.577 6.935 -1.356 1.00 90.19 96 SER A N 1
ATOM 758 C CA . SER A 1 96 ? 11.631 5.610 -1.985 1.00 90.19 96 SER A CA 1
ATOM 759 C C . SER A 1 96 ? 10.543 4.676 -1.438 1.00 90.19 96 SER A C 1
ATOM 761 O O . SER A 1 96 ? 10.227 4.697 -0.248 1.00 90.19 96 SER A O 1
ATOM 763 N N . ARG A 1 97 ? 10.007 3.787 -2.281 1.00 91.44 97 ARG A N 1
ATOM 764 C CA . ARG A 1 97 ? 9.042 2.757 -1.858 1.00 91.44 97 ARG A CA 1
ATOM 765 C C . ARG A 1 97 ? 9.626 1.826 -0.797 1.00 91.44 97 ARG A C 1
ATOM 767 O O . ARG A 1 97 ? 8.898 1.391 0.087 1.00 91.44 97 ARG A O 1
ATOM 774 N N . LEU A 1 98 ? 10.933 1.561 -0.859 1.00 90.69 98 LEU A N 1
ATOM 775 C CA . LEU A 1 98 ? 11.656 0.790 0.157 1.00 90.69 98 LEU A CA 1
ATOM 776 C C . LEU A 1 98 ? 11.624 1.485 1.523 1.00 90.69 98 LEU A C 1
ATOM 778 O O . LEU A 1 98 ? 11.266 0.860 2.515 1.00 90.69 98 LEU A O 1
ATOM 782 N N . GLU A 1 99 ? 11.948 2.777 1.574 1.00 92.38 99 GLU A N 1
ATOM 783 C CA . GLU A 1 99 ? 11.941 3.560 2.816 1.00 92.38 99 GLU A CA 1
ATOM 784 C C . GLU A 1 99 ? 10.522 3.701 3.386 1.00 92.38 99 GLU A C 1
ATOM 786 O O . GLU A 1 99 ? 10.322 3.529 4.587 1.00 92.38 99 GLU A O 1
ATOM 791 N N . PHE A 1 100 ? 9.518 3.919 2.531 1.00 94.88 100 PHE A N 1
ATOM 792 C CA . PHE A 1 100 ? 8.124 3.988 2.973 1.00 94.88 100 PHE A CA 1
ATOM 793 C C . PHE A 1 100 ? 7.590 2.621 3.443 1.00 94.88 100 PHE A C 1
ATOM 795 O O . PH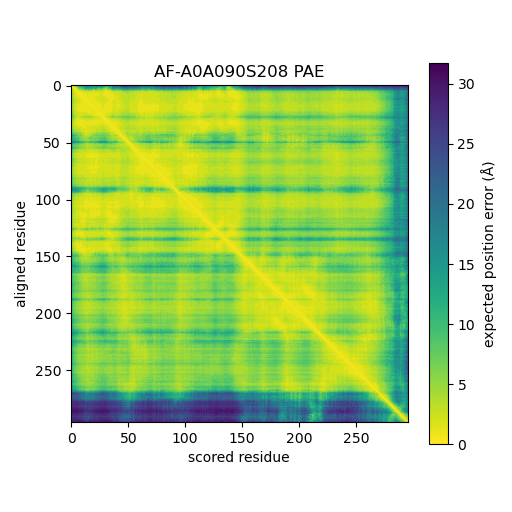E A 1 100 ? 6.855 2.542 4.427 1.00 94.88 100 PHE A O 1
ATOM 802 N N . SER A 1 101 ? 8.000 1.523 2.795 1.00 94.50 101 SER A N 1
ATOM 803 C CA . SER A 1 101 ? 7.687 0.163 3.249 1.00 94.50 101 SER A CA 1
ATOM 804 C C . SER A 1 101 ? 8.353 -0.164 4.590 1.00 94.50 101 SER A C 1
ATOM 806 O O . SER A 1 101 ? 7.722 -0.815 5.421 1.00 94.50 101 SER A O 1
ATOM 808 N N . ASP A 1 102 ? 9.591 0.285 4.824 1.00 95.31 102 ASP A N 1
ATOM 809 C CA . ASP A 1 102 ? 10.277 0.131 6.116 1.00 95.31 102 ASP A CA 1
ATOM 810 C C . ASP A 1 102 ? 9.566 0.917 7.225 1.00 95.31 102 ASP A C 1
ATOM 812 O O . ASP A 1 102 ? 9.356 0.388 8.315 1.00 95.31 102 ASP A O 1
ATOM 816 N N . TYR A 1 103 ? 9.119 2.142 6.935 1.00 97.44 103 TYR A N 1
ATOM 817 C CA . TYR A 1 103 ? 8.284 2.927 7.845 1.00 97.44 103 TYR A CA 1
ATOM 818 C C . TYR A 1 103 ? 6.999 2.184 8.239 1.00 97.44 103 TYR A C 1
ATOM 820 O O . TYR A 1 103 ? 6.717 2.029 9.428 1.00 97.44 103 TYR A O 1
ATOM 828 N N . MET A 1 104 ? 6.238 1.674 7.271 1.00 97.88 104 MET A N 1
ATOM 829 C CA . MET A 1 104 ? 4.997 0.956 7.573 1.00 97.88 104 MET A CA 1
ATOM 830 C C . MET A 1 104 ? 5.253 -0.347 8.339 1.00 97.88 104 MET A C 1
ATOM 832 O O . MET A 1 104 ? 4.528 -0.656 9.282 1.00 97.88 104 MET A O 1
ATOM 836 N N . ALA A 1 105 ? 6.319 -1.081 8.006 1.00 97.38 105 ALA A N 1
ATOM 837 C CA . ALA A 1 105 ? 6.731 -2.254 8.772 1.00 97.38 105 ALA A CA 1
ATOM 838 C C . ALA A 1 105 ? 7.143 -1.888 10.210 1.00 97.38 105 ALA A C 1
ATOM 840 O O . ALA A 1 105 ? 6.854 -2.632 11.148 1.00 97.38 105 ALA A O 1
ATOM 841 N N . TRP A 1 106 ? 7.795 -0.738 10.405 1.00 98.19 106 TRP A N 1
ATOM 842 C CA . TRP A 1 106 ? 8.134 -0.213 11.727 1.00 98.19 106 TRP A CA 1
ATOM 843 C C . TRP A 1 106 ? 6.886 0.136 12.545 1.00 98.19 106 TRP A C 1
ATOM 845 O O . TRP A 1 106 ? 6.836 -0.214 13.723 1.00 98.19 106 TRP A O 1
ATOM 855 N N . VAL A 1 107 ? 5.866 0.753 11.941 1.00 98.56 107 VAL A N 1
ATOM 856 C CA . VAL A 1 107 ? 4.574 0.996 12.609 1.00 98.56 107 VAL A CA 1
ATOM 857 C C . VAL A 1 107 ? 3.902 -0.328 12.969 1.00 98.56 107 VAL A C 1
ATOM 859 O O . VAL A 1 107 ? 3.562 -0.544 14.129 1.00 98.56 107 VAL A O 1
ATOM 862 N N . ALA A 1 108 ? 3.786 -1.253 12.014 1.00 98.19 108 ALA A N 1
ATOM 863 C CA . ALA A 1 108 ? 3.102 -2.530 12.205 1.00 98.19 108 ALA A CA 1
ATOM 864 C C . ALA A 1 108 ? 3.659 -3.369 13.368 1.00 98.19 108 ALA A C 1
ATOM 866 O O . ALA A 1 108 ? 2.890 -4.049 14.040 1.00 98.19 108 ALA A O 1
ATOM 867 N N . LYS A 1 109 ? 4.972 -3.291 13.632 1.00 97.31 109 LYS A N 1
ATOM 868 C CA . LYS A 1 109 ? 5.648 -3.992 14.742 1.00 97.31 109 LYS A CA 1
ATOM 869 C C . LYS A 1 109 ? 5.337 -3.432 16.134 1.00 97.31 109 LYS A C 1
ATOM 871 O O . LYS A 1 109 ? 5.650 -4.088 17.120 1.00 97.31 109 LYS A O 1
ATOM 876 N N . GLN A 1 110 ? 4.803 -2.217 16.222 1.00 97.44 110 GLN A N 1
ATOM 877 C CA . GLN A 1 110 ? 4.546 -1.525 17.491 1.00 97.44 110 GLN A CA 1
ATOM 878 C C . GLN A 1 110 ? 3.070 -1.528 17.885 1.00 97.44 110 GLN A C 1
ATOM 880 O O . GLN A 1 110 ? 2.742 -1.162 19.013 1.00 97.44 110 GLN A O 1
ATOM 885 N N . LEU A 1 111 ? 2.179 -1.869 16.955 1.00 98.12 111 LEU A N 1
ATOM 886 C CA . LEU A 1 111 ? 0.746 -1.802 17.189 1.00 98.12 111 LEU A CA 1
ATOM 887 C C . LEU A 1 111 ? 0.281 -3.014 18.006 1.00 98.12 111 LEU A C 1
ATOM 889 O O . LEU A 1 111 ? 0.531 -4.145 17.601 1.00 98.12 111 LEU A O 1
ATOM 893 N N . PRO A 1 112 ? -0.401 -2.806 19.146 1.00 97.06 112 PRO A N 1
ATOM 894 C CA . PRO A 1 112 ? -0.879 -3.906 19.982 1.00 97.06 112 PRO A CA 1
ATOM 895 C C . PRO A 1 112 ? -2.144 -4.571 19.422 1.00 97.06 112 PRO A C 1
ATOM 897 O O . PRO A 1 112 ? -2.489 -5.677 19.821 1.00 97.06 112 PRO A O 1
ATOM 900 N N . ASN A 1 113 ? -2.844 -3.891 18.514 1.00 97.94 113 ASN A N 1
ATOM 901 C CA . ASN A 1 113 ? -4.103 -4.312 17.904 1.00 97.94 113 ASN A CA 1
ATOM 902 C C . ASN A 1 113 ? -3.912 -4.946 16.515 1.00 97.94 113 ASN A C 1
ATOM 904 O O . ASN A 1 113 ? -4.859 -5.019 15.734 1.00 97.94 113 ASN A O 1
ATOM 908 N N . THR A 1 114 ? -2.702 -5.394 16.177 1.00 97.81 114 THR A N 1
ATOM 909 C CA . THR A 1 114 ? -2.399 -6.109 14.931 1.00 97.81 114 THR A CA 1
ATOM 910 C C . THR A 1 114 ? 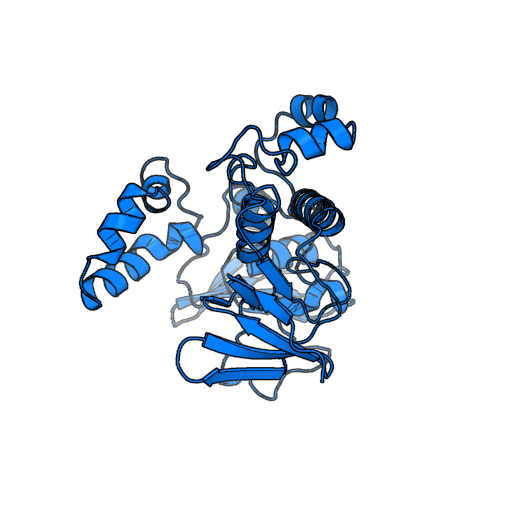-1.968 -7.542 15.230 1.00 97.81 114 THR A C 1
ATOM 912 O O . THR A 1 114 ? -1.257 -7.813 16.193 1.00 97.81 114 THR A O 1
ATOM 915 N N . GLN A 1 115 ? -2.397 -8.482 14.392 1.00 97.00 115 GLN A N 1
ATOM 916 C CA . GLN A 1 115 ? -2.013 -9.886 14.484 1.00 97.00 115 GLN A CA 1
ATOM 917 C C . GLN A 1 115 ? -1.672 -10.413 13.092 1.00 97.00 115 GLN A C 1
ATOM 919 O O . GLN A 1 115 ? -2.501 -10.410 12.180 1.00 97.00 115 GLN A O 1
ATOM 924 N N . PHE A 1 116 ? -0.426 -10.848 12.947 1.00 97.12 116 PHE A N 1
ATOM 925 C CA . PHE A 1 116 ? 0.091 -11.527 11.763 1.00 97.12 116 PHE A CA 1
ATOM 926 C C . PHE A 1 116 ? -0.083 -13.043 11.895 1.00 97.12 116 PHE A C 1
ATOM 928 O O . PHE A 1 116 ? -0.480 -13.538 12.952 1.00 97.12 116 PHE A O 1
ATOM 935 N N . ASP A 1 117 ? 0.163 -13.765 10.803 1.00 96.38 117 ASP A N 1
ATOM 936 C CA . ASP A 1 117 ? -0.137 -15.194 10.657 1.00 96.38 117 ASP A CA 1
ATOM 937 C C . ASP A 1 117 ? -1.604 -15.553 10.952 1.00 96.38 117 ASP A C 1
ATOM 939 O O . ASP A 1 117 ? -1.918 -16.719 11.138 1.00 96.38 117 ASP A O 1
ATOM 943 N N . ALA A 1 118 ? -2.521 -14.584 10.963 1.00 96.00 118 ALA A N 1
ATOM 944 C CA . ALA A 1 118 ? -3.932 -14.724 11.310 1.00 96.00 118 ALA A CA 1
ATOM 945 C C . ALA A 1 118 ? -4.815 -14.630 10.062 1.00 96.00 118 ALA A C 1
ATOM 947 O O . ALA A 1 118 ? -5.401 -13.592 9.739 1.00 96.00 118 ALA A O 1
ATOM 948 N N . GLY A 1 119 ? -4.881 -15.735 9.320 1.00 95.38 119 GLY A N 1
ATOM 949 C CA . GLY A 1 119 ? -5.686 -15.824 8.109 1.00 95.38 119 GLY A CA 1
ATOM 950 C C . GLY A 1 119 ? -7.177 -15.952 8.410 1.00 95.38 119 GLY A C 1
ATOM 951 O O . GLY A 1 119 ? -7.626 -16.982 8.912 1.00 95.38 119 GLY A O 1
ATOM 952 N N . VAL A 1 120 ? -7.959 -14.944 8.016 1.00 97.06 120 VAL A N 1
ATOM 953 C CA . VAL A 1 120 ? -9.426 -15.017 8.052 1.00 97.06 120 VAL A CA 1
ATOM 954 C C . VAL A 1 120 ? -9.926 -15.971 6.970 1.00 97.06 120 VAL A C 1
ATOM 956 O O . VAL A 1 120 ? -9.632 -15.794 5.786 1.00 97.06 120 VAL A O 1
ATOM 959 N N . SER A 1 121 ? -10.682 -16.981 7.394 1.00 96.25 121 SER A N 1
ATOM 960 C CA . SER A 1 121 ? -11.215 -18.046 6.535 1.00 96.25 121 SER A CA 1
ATOM 961 C C . SER A 1 121 ? -12.705 -17.896 6.237 1.00 96.25 121 SER A C 1
ATOM 963 O O . SER A 1 121 ? -13.146 -18.291 5.161 1.00 96.25 121 SER A O 1
ATOM 965 N N . ASP A 1 122 ? -13.466 -17.309 7.162 1.00 96.88 122 ASP A N 1
ATOM 966 C CA . ASP A 1 122 ? -14.910 -17.129 7.035 1.00 96.88 122 ASP A CA 1
ATOM 967 C C . ASP A 1 122 ? -15.371 -15.893 7.814 1.00 96.88 122 ASP A C 1
ATOM 969 O O . ASP A 1 122 ? -14.813 -15.566 8.868 1.00 96.88 122 ASP A O 1
ATOM 973 N N . VAL A 1 123 ? -16.391 -15.218 7.289 1.00 97.31 123 VAL A N 1
ATOM 974 C CA . VAL A 1 123 ? -17.049 -14.073 7.928 1.00 97.31 123 VAL A CA 1
ATOM 975 C C . VAL A 1 123 ? -18.550 -14.212 7.732 1.00 97.31 123 VAL A C 1
ATOM 977 O O . VAL A 1 123 ? -19.027 -14.301 6.600 1.00 97.31 123 VAL A O 1
ATOM 980 N N . ARG A 1 124 ? -19.299 -14.182 8.832 1.00 97.44 124 ARG A N 1
ATOM 981 C CA . ARG A 1 124 ? -20.767 -14.215 8.835 1.00 97.44 124 ARG A CA 1
ATOM 982 C C . ARG A 1 124 ? -21.312 -13.020 9.587 1.00 97.44 124 ARG A C 1
ATOM 984 O O . ARG A 1 124 ? -20.647 -12.498 10.472 1.00 97.44 124 ARG A O 1
ATOM 991 N N . PHE A 1 125 ? -22.518 -12.600 9.235 1.00 97.44 125 PHE A N 1
ATOM 992 C CA . PHE A 1 125 ? -23.268 -11.616 10.004 1.00 97.44 125 PHE A CA 1
ATOM 993 C C . PHE A 1 125 ? -24.402 -12.346 10.723 1.00 97.44 125 PHE A C 1
ATOM 995 O O . PHE A 1 125 ? -25.259 -12.944 10.069 1.00 97.44 125 PHE A O 1
ATOM 1002 N N . GLU A 1 126 ? -24.366 -12.351 12.053 1.00 95.69 126 GLU A N 1
ATOM 1003 C CA . GLU A 1 126 ? -25.289 -13.092 12.909 1.00 95.69 126 GLU A CA 1
ATOM 1004 C C . GLU A 1 126 ? -25.949 -12.127 13.900 1.00 95.69 126 GLU A C 1
ATOM 1006 O O . GLU A 1 126 ? -25.294 -11.538 14.756 1.00 95.69 126 GLU A O 1
ATOM 1011 N N . GLY A 1 127 ? -27.267 -11.943 13.772 1.00 94.12 127 GLY A N 1
ATOM 1012 C CA . GLY A 1 127 ? -28.013 -10.983 14.587 1.00 94.12 127 GLY A CA 1
ATOM 1013 C C . GLY A 1 127 ? -27.614 -9.539 14.279 1.00 94.12 127 GLY A C 1
ATOM 1014 O O . GLY A 1 127 ? -28.081 -8.965 13.297 1.00 94.12 127 GLY A O 1
ATOM 1015 N N . ASP A 1 128 ? -26.777 -8.965 15.137 1.00 94.75 128 ASP A N 1
ATOM 1016 C CA . ASP A 1 128 ? -26.325 -7.571 15.118 1.00 94.75 128 ASP A CA 1
ATOM 1017 C C . ASP A 1 128 ? -24.794 -7.411 15.036 1.00 94.75 128 ASP A C 1
ATOM 1019 O O . ASP A 1 128 ? -24.293 -6.287 15.096 1.00 94.75 128 ASP A O 1
ATOM 1023 N N . HIS A 1 129 ? -24.046 -8.507 14.873 1.00 97.12 129 HIS A N 1
ATOM 1024 C CA . HIS A 1 129 ? -22.585 -8.497 14.832 1.00 97.12 129 HIS A CA 1
ATOM 1025 C C . HIS A 1 129 ? -22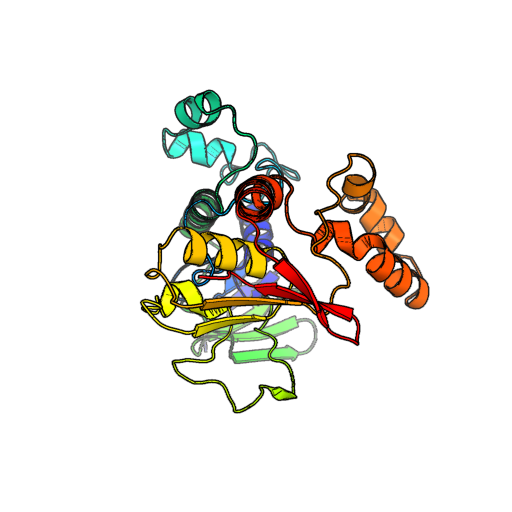.022 -9.461 13.779 1.00 97.12 129 HIS A C 1
ATOM 1027 O O . HIS A 1 129 ? -22.699 -10.335 13.234 1.00 97.12 129 HIS A O 1
ATOM 1033 N N . PHE A 1 130 ? -20.743 -9.284 13.473 1.00 98.19 130 PHE A N 1
ATOM 1034 C CA . PHE A 1 130 ? -19.956 -10.173 12.637 1.00 98.19 130 PHE A CA 1
ATOM 1035 C C . PHE A 1 130 ? -19.322 -11.279 13.475 1.00 98.19 130 PHE A C 1
ATOM 1037 O O . PHE A 1 130 ? -18.802 -11.022 14.557 1.00 98.19 130 PHE A O 1
ATOM 1044 N N . VAL A 1 131 ? -19.308 -12.494 12.933 1.00 97.75 131 VAL A N 1
ATOM 1045 C CA . VAL A 1 131 ? -18.580 -13.656 13.448 1.00 97.75 131 VAL A CA 1
ATOM 1046 C C . VAL A 1 131 ? -17.462 -13.975 12.459 1.00 97.75 131 VAL A C 1
ATOM 1048 O O . VAL A 1 131 ? -17.723 -14.285 11.294 1.00 97.75 131 VAL A O 1
ATOM 1051 N N . ILE A 1 132 ? -16.212 -13.876 12.909 1.00 97.94 132 ILE A N 1
ATOM 1052 C CA . ILE A 1 132 ? -15.003 -14.007 12.090 1.00 97.94 132 ILE A CA 1
ATOM 1053 C C . ILE A 1 132 ? -14.219 -15.243 12.534 1.00 97.94 132 ILE A C 1
ATOM 1055 O O . ILE A 1 132 ? -13.880 -15.379 13.708 1.00 97.94 132 ILE A O 1
ATOM 1059 N N . GLN A 1 133 ? -13.898 -16.128 11.588 1.00 96.94 133 GLN A N 1
ATOM 1060 C CA . GLN A 1 133 ? -13.072 -17.315 11.827 1.00 96.94 133 GLN A CA 1
ATOM 1061 C C . GLN A 1 133 ? -11.636 -17.076 11.363 1.00 96.94 133 GLN A C 1
ATOM 1063 O O . GLN A 1 133 ? -11.394 -16.872 10.168 1.00 96.94 133 GLN A O 1
ATOM 1068 N N . SER A 1 134 ? -10.674 -17.165 12.281 1.00 95.56 134 SER A N 1
ATOM 1069 C CA . SER A 1 134 ? -9.245 -16.993 11.993 1.00 95.56 134 SER A CA 1
ATOM 1070 C C . SER A 1 134 ? -8.420 -17.983 12.805 1.00 95.56 134 SER A C 1
ATOM 1072 O O . SER A 1 134 ? -8.565 -18.045 14.018 1.00 95.56 134 SER A O 1
ATOM 1074 N N . ASN A 1 135 ? -7.576 -18.789 12.154 1.00 88.31 135 ASN A N 1
ATOM 1075 C CA . ASN A 1 135 ? -6.702 -19.779 12.811 1.00 88.31 135 ASN A CA 1
ATOM 1076 C C . ASN A 1 135 ? -7.382 -20.727 13.826 1.00 88.31 135 ASN A C 1
ATOM 1078 O O . ASN A 1 135 ? -6.759 -21.169 14.789 1.00 88.31 135 ASN A O 1
ATOM 1082 N N . GLY A 1 136 ? -8.659 -21.059 13.624 1.00 85.25 136 GLY A N 1
ATOM 1083 C CA . GLY A 1 136 ? -9.426 -21.887 14.565 1.00 85.25 136 GLY A CA 1
ATOM 1084 C C . GLY A 1 136 ? -9.953 -21.133 15.795 1.00 85.25 136 GLY A C 1
ATOM 1085 O O . GLY A 1 136 ? -10.586 -21.743 16.658 1.00 85.25 136 GLY A O 1
ATOM 1086 N N . GLU A 1 137 ? -9.737 -19.821 15.865 1.00 90.69 137 GLU A N 1
ATOM 1087 C CA . GLU A 1 137 ? -10.361 -18.908 16.818 1.00 90.69 137 GLU A CA 1
ATOM 1088 C C . GLU A 1 137 ? -11.586 -18.227 16.197 1.00 90.69 137 GLU A C 1
ATOM 1090 O O . GLU A 1 137 ? -11.666 -18.009 14.984 1.00 90.69 137 GLU A O 1
ATOM 1095 N N . THR A 1 138 ? -12.547 -17.873 17.052 1.00 95.50 138 THR A N 1
ATOM 1096 C CA . THR A 1 138 ? -13.730 -17.097 16.671 1.00 95.50 138 THR A CA 1
ATOM 1097 C C . THR A 1 138 ? -13.698 -15.745 17.354 1.00 95.50 138 THR A C 1
ATOM 1099 O O . THR A 1 138 ? -13.703 -15.660 18.584 1.00 95.50 138 THR A O 1
ATOM 1102 N N . LEU A 1 139 ? -13.702 -14.699 16.538 1.00 96.94 139 LEU A N 1
ATOM 1103 C CA . LEU A 1 139 ? -13.816 -13.316 16.968 1.00 96.94 139 LEU A CA 1
ATOM 1104 C C . LEU A 1 139 ? -15.229 -12.823 16.655 1.00 96.94 139 LEU A C 1
ATOM 1106 O O . LEU A 1 139 ? -15.801 -13.203 15.629 1.00 96.94 139 LEU A O 1
ATOM 1110 N N . THR A 1 140 ? -15.774 -11.965 17.509 1.00 97.56 140 THR A N 1
ATOM 1111 C CA . THR A 1 140 ? -17.009 -11.226 17.237 1.00 97.56 140 THR A CA 1
ATOM 1112 C C . THR A 1 140 ? -16.714 -9.742 17.115 1.00 97.56 140 THR A C 1
ATOM 1114 O O . THR A 1 140 ? -15.827 -9.224 17.798 1.00 97.56 140 THR A O 1
ATOM 1117 N N . SER A 1 141 ? -17.425 -9.049 16.224 1.00 97.81 141 SER A N 1
ATOM 1118 C CA . SER A 1 141 ? -17.326 -7.595 16.156 1.00 97.81 141 SER A CA 1
ATOM 1119 C C . SER A 1 141 ? -18.580 -6.892 15.669 1.00 97.81 141 SER A C 1
ATOM 1121 O O . SER A 1 141 ? -19.268 -7.375 14.777 1.00 97.81 141 SER A O 1
ATOM 1123 N N . LYS A 1 142 ? -18.859 -5.697 16.195 1.00 96.88 142 LYS A N 1
ATOM 1124 C CA . LYS A 1 142 ? -19.978 -4.863 15.706 1.00 96.88 142 LYS A CA 1
ATOM 1125 C C . LYS A 1 142 ? -19.717 -4.330 14.299 1.00 96.88 142 LYS A C 1
ATOM 1127 O O . LYS A 1 142 ? -20.625 -4.228 13.476 1.00 96.88 142 LYS A O 1
ATOM 1132 N N . HIS A 1 143 ? -18.461 -3.998 14.016 1.00 98.06 143 HIS A N 1
ATOM 1133 C CA . HIS A 1 143 ? -18.035 -3.447 12.738 1.00 98.06 143 HIS A CA 1
ATOM 1134 C C . HIS A 1 143 ? -16.915 -4.277 12.115 1.00 98.06 143 HIS A C 1
ATOM 1136 O O . HIS A 1 143 ? -16.110 -4.912 12.804 1.00 98.06 143 HIS A O 1
ATOM 1142 N N . LEU A 1 144 ? -16.857 -4.241 10.787 1.00 97.88 144 LEU A N 1
ATOM 1143 C CA . LEU A 1 144 ? -15.862 -4.933 9.982 1.00 97.88 144 LEU A CA 1
ATOM 1144 C C . LEU A 1 144 ? -15.275 -3.961 8.958 1.00 97.88 144 LEU A C 1
ATOM 1146 O O . LEU A 1 144 ? -16.023 -3.288 8.248 1.00 97.88 144 LEU A O 1
ATOM 1150 N N . VAL A 1 145 ? -13.948 -3.928 8.835 1.00 97.88 145 VAL A N 1
ATOM 1151 C CA . VAL A 1 145 ? -13.258 -3.219 7.748 1.00 97.88 145 VAL A CA 1
ATOM 1152 C C . VAL A 1 145 ? -12.434 -4.191 6.907 1.00 97.88 145 VAL A C 1
ATOM 1154 O O . VAL A 1 145 ? -11.575 -4.914 7.407 1.00 97.88 145 VAL A O 1
ATOM 1157 N N . VAL A 1 146 ? -12.691 -4.225 5.599 1.00 96.81 146 VAL A N 1
ATOM 1158 C CA . VAL A 1 146 ? -12.036 -5.161 4.674 1.00 96.81 146 VAL A CA 1
ATOM 1159 C C . VAL A 1 146 ? -10.993 -4.420 3.844 1.00 96.81 146 VAL A C 1
ATOM 1161 O O . VAL A 1 146 ? -11.325 -3.605 2.988 1.00 96.81 146 VAL A O 1
ATOM 1164 N N . GLY A 1 147 ? -9.723 -4.733 4.092 1.00 94.44 147 GLY A N 1
ATOM 1165 C CA . GLY A 1 147 ? -8.551 -4.114 3.475 1.00 94.44 147 GLY A CA 1
ATOM 1166 C C . GLY A 1 147 ? -7.577 -5.151 2.915 1.00 94.44 147 GLY A C 1
ATOM 1167 O O . GLY A 1 147 ? -6.369 -5.040 3.112 1.00 94.44 147 GLY A O 1
ATOM 1168 N N . THR A 1 148 ? -8.087 -6.171 2.218 1.00 90.62 148 THR A N 1
ATOM 1169 C CA . THR A 1 148 ? -7.307 -7.318 1.703 1.00 90.62 148 THR A CA 1
ATOM 1170 C C . THR A 1 148 ? -6.464 -7.011 0.457 1.00 90.62 148 THR A C 1
ATOM 1172 O O . THR A 1 148 ? -5.712 -7.868 -0.015 1.00 90.62 148 THR A O 1
ATOM 1175 N N . GLY A 1 149 ? -6.547 -5.780 -0.056 1.00 86.00 149 GLY A N 1
ATOM 1176 C CA . GLY A 1 149 ? -5.821 -5.324 -1.239 1.00 86.00 149 GLY A CA 1
ATOM 1177 C C . GLY A 1 149 ? -6.399 -5.861 -2.551 1.00 86.00 149 GLY A C 1
ATOM 1178 O O . GLY A 1 149 ? -7.502 -6.400 -2.607 1.00 86.00 149 GLY A O 1
ATOM 1179 N N . THR A 1 150 ? -5.648 -5.683 -3.635 1.00 83.62 150 THR A N 1
ATOM 1180 C CA . THR A 1 150 ? -6.034 -6.126 -4.980 1.00 83.62 150 THR A CA 1
ATOM 1181 C C . THR A 1 150 ? -5.333 -7.427 -5.364 1.00 83.62 150 THR A C 1
ATOM 1183 O O . THR A 1 150 ? -4.239 -7.734 -4.888 1.00 83.62 150 THR A O 1
ATOM 1186 N N . GLN A 1 151 ? -5.966 -8.199 -6.249 1.00 84.75 151 GLN A N 1
ATOM 1187 C CA . GLN A 1 151 ? -5.354 -9.377 -6.864 1.00 84.75 151 GLN A CA 1
ATOM 1188 C C . GLN A 1 151 ? -4.750 -9.017 -8.230 1.00 84.75 151 GLN A C 1
ATOM 1190 O O . GLN A 1 151 ? -5.322 -8.185 -8.941 1.00 84.75 151 GLN A O 1
ATOM 1195 N N . PRO A 1 152 ? -3.621 -9.636 -8.626 1.00 87.75 152 PRO A N 1
ATOM 1196 C CA . PRO A 1 152 ? -3.072 -9.501 -9.971 1.00 87.75 152 PRO A CA 1
ATOM 1197 C C . PRO A 1 152 ? -4.114 -9.800 -11.054 1.00 87.75 152 PRO A C 1
ATOM 1199 O O . PRO A 1 152 ? -4.814 -10.812 -10.991 1.00 87.75 152 PRO A O 1
ATOM 1202 N N . VAL A 1 153 ? -4.192 -8.945 -12.075 1.00 90.44 153 VAL A N 1
ATOM 1203 C CA . VAL A 1 153 ? -5.125 -9.118 -13.195 1.00 90.44 153 VAL A CA 1
ATOM 1204 C C . VAL A 1 153 ? -4.353 -9.569 -14.424 1.00 90.44 153 VAL A C 1
ATOM 1206 O O . VAL A 1 153 ? -3.510 -8.847 -14.952 1.00 90.44 153 VAL A O 1
ATOM 1209 N N . VAL A 1 154 ? -4.676 -10.767 -14.907 1.00 91.81 154 VAL A N 1
ATOM 1210 C CA . VAL A 1 154 ? -4.091 -11.340 -16.123 1.00 91.81 154 VAL A CA 1
ATOM 1211 C C . VAL A 1 154 ? -5.119 -11.269 -17.256 1.00 91.81 154 VAL A C 1
ATOM 1213 O O . VAL A 1 154 ? -6.246 -11.736 -17.065 1.00 91.81 154 VAL A O 1
ATOM 1216 N N . PRO A 1 155 ? -4.766 -10.703 -18.428 1.00 90.06 155 PRO A N 1
ATOM 1217 C CA . PRO A 1 155 ? -5.662 -10.653 -19.581 1.00 90.06 155 PRO A CA 1
ATOM 1218 C C . PRO A 1 155 ? -6.148 -12.044 -19.993 1.00 90.06 155 PRO A C 1
ATOM 1220 O O . PRO A 1 155 ? -5.378 -13.003 -19.943 1.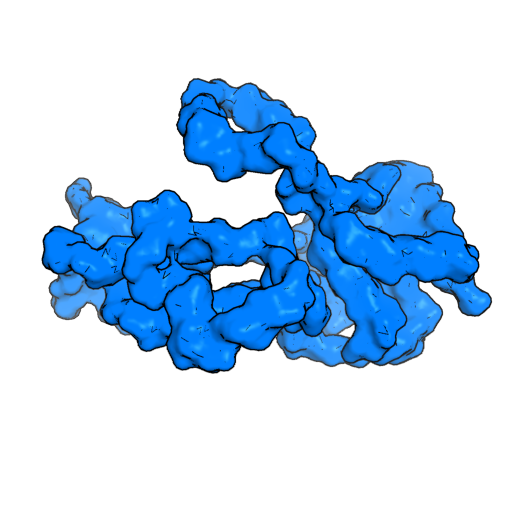00 90.06 155 PRO A O 1
ATOM 1223 N N . ASP A 1 156 ? -7.388 -12.153 -20.476 1.00 91.44 156 ASP A N 1
ATOM 1224 C CA . ASP A 1 156 ? -7.993 -13.444 -20.843 1.00 91.44 156 ASP A CA 1
ATOM 1225 C C . ASP A 1 156 ? -7.147 -14.245 -21.838 1.00 91.44 156 ASP A C 1
ATOM 1227 O O . ASP A 1 156 ? -6.984 -15.452 -21.689 1.00 91.44 156 ASP A O 1
ATOM 1231 N N . CYS A 1 157 ? -6.516 -13.570 -22.801 1.00 89.62 157 CYS A N 1
ATOM 1232 C CA . CYS A 1 157 ? -5.648 -14.207 -23.791 1.00 89.62 157 CYS A CA 1
ATOM 1233 C C . CYS A 1 157 ? -4.365 -14.832 -23.205 1.00 89.62 157 CYS A C 1
ATOM 1235 O O . CYS A 1 157 ? -3.718 -15.634 -23.889 1.00 89.62 157 CYS A O 1
ATOM 1237 N N . ALA A 1 158 ? -3.996 -14.460 -21.976 1.00 89.44 158 ALA A N 1
ATOM 1238 C CA . ALA A 1 158 ? -2.830 -14.933 -21.234 1.00 89.44 158 ALA A CA 1
ATOM 1239 C C . ALA A 1 158 ? -3.198 -15.842 -20.045 1.00 89.44 158 ALA A C 1
ATOM 1241 O O . ALA A 1 158 ? -2.310 -16.456 -19.447 1.00 89.44 158 ALA A O 1
ATOM 1242 N N . LYS A 1 159 ? -4.489 -15.981 -19.710 1.00 90.00 159 LYS A N 1
ATOM 1243 C CA . LYS A 1 159 ? -4.940 -16.946 -18.697 1.00 90.00 159 LYS A CA 1
ATOM 1244 C C . LYS A 1 159 ? -4.527 -18.363 -19.116 1.00 90.00 159 LYS A C 1
ATOM 1246 O O . LYS A 1 159 ? -4.662 -18.741 -20.275 1.00 90.00 159 LYS A O 1
ATOM 1251 N N . GLY A 1 160 ? -3.963 -19.127 -18.179 1.00 89.12 160 GLY A N 1
ATOM 1252 C CA . GLY A 1 160 ? -3.434 -20.476 -18.436 1.00 89.12 160 GLY A CA 1
ATOM 1253 C C . GLY A 1 160 ? -2.100 -20.528 -19.195 1.00 89.12 160 GLY A C 1
ATOM 1254 O O . GLY A 1 160 ? -1.602 -21.617 -19.453 1.00 89.12 160 GLY A O 1
ATOM 1255 N N . LYS A 1 161 ? -1.502 -19.377 -19.540 1.00 90.25 161 LYS A N 1
ATOM 1256 C CA . LYS A 1 161 ? -0.189 -19.290 -20.211 1.00 90.25 161 LYS A CA 1
ATOM 1257 C C . LYS A 1 161 ? 0.933 -18.805 -19.292 1.00 90.25 161 LYS A C 1
ATOM 1259 O O . LYS A 1 161 ? 2.051 -18.583 -19.757 1.00 90.25 161 LYS A O 1
ATOM 1264 N N . LEU A 1 162 ? 0.637 -18.619 -18.006 1.00 93.06 162 LEU A N 1
ATOM 1265 C CA . LEU A 1 162 ? 1.644 -18.245 -17.021 1.00 93.06 162 LEU A CA 1
ATOM 1266 C C . LEU A 1 162 ? 2.608 -19.413 -16.801 1.00 93.06 162 LEU A C 1
ATOM 1268 O O . LEU A 1 162 ? 2.189 -20.551 -16.616 1.00 93.06 162 LEU A O 1
ATOM 1272 N N . THR A 1 163 ? 3.899 -19.117 -16.844 1.00 93.38 163 THR A N 1
ATOM 1273 C CA . THR A 1 163 ? 5.010 -20.067 -16.713 1.00 93.38 163 THR A CA 1
ATOM 1274 C C . THR A 1 163 ? 6.178 -19.378 -16.003 1.00 93.38 163 THR A C 1
ATOM 1276 O O . THR A 1 163 ? 6.083 -18.220 -15.593 1.00 93.38 163 THR A O 1
ATOM 1279 N N . ASP A 1 164 ? 7.331 -20.036 -15.906 1.00 89.25 164 ASP A N 1
ATOM 1280 C CA . ASP A 1 164 ? 8.557 -19.402 -15.405 1.00 89.25 164 ASP A CA 1
ATOM 1281 C C . ASP A 1 164 ? 9.026 -18.227 -16.276 1.00 89.25 164 ASP A C 1
ATOM 1283 O O . ASP A 1 164 ? 9.630 -17.282 -15.773 1.00 89.25 164 ASP A O 1
ATOM 1287 N N . ASN A 1 165 ? 8.682 -18.239 -17.569 1.00 90.62 165 ASN A N 1
ATOM 1288 C CA . ASN A 1 165 ? 9.059 -17.205 -18.537 1.00 90.62 165 ASN A CA 1
ATOM 1289 C C . ASN A 1 165 ? 7.913 -16.235 -18.883 1.00 90.62 165 ASN A C 1
ATOM 1291 O O . ASN A 1 165 ? 8.105 -15.330 -19.693 1.00 90.62 165 ASN A O 1
ATOM 1295 N N . CYS A 1 166 ? 6.723 -16.414 -18.304 1.00 93.81 166 CYS A N 1
ATOM 1296 C CA . CYS A 1 166 ? 5.574 -15.527 -18.488 1.00 93.81 166 CYS A CA 1
ATOM 1297 C C . CYS A 1 166 ? 4.836 -15.390 -17.158 1.00 93.81 166 CYS A C 1
ATOM 1299 O O . CYS A 1 166 ? 4.154 -16.313 -16.728 1.00 93.81 166 CYS A O 1
ATOM 1301 N N . PHE A 1 167 ? 4.984 -14.255 -16.488 1.00 94.75 167 PHE A N 1
ATOM 1302 C CA . PHE A 1 167 ? 4.458 -14.054 -15.140 1.00 94.75 167 PHE A CA 1
ATOM 1303 C C . PHE A 1 167 ? 4.021 -12.605 -14.936 1.00 94.75 167 PHE A C 1
ATOM 1305 O O . PHE A 1 167 ? 4.349 -11.724 -15.735 1.00 94.75 167 PHE A O 1
ATOM 1312 N N . HIS A 1 168 ? 3.239 -12.354 -13.887 1.00 95.12 168 HIS A N 1
ATOM 1313 C CA . HIS A 1 168 ? 2.740 -11.011 -13.613 1.00 95.12 168 HIS A CA 1
ATOM 1314 C C . HIS A 1 168 ? 3.836 -10.152 -12.971 1.00 95.12 168 HIS A C 1
ATOM 1316 O O . HIS A 1 168 ? 4.608 -10.637 -12.152 1.00 95.12 168 HIS A O 1
ATOM 1322 N N . ALA A 1 169 ? 3.860 -8.848 -13.260 1.00 92.94 169 ALA A N 1
ATOM 1323 C CA . ALA A 1 169 ? 4.833 -7.895 -12.705 1.00 92.94 169 ALA A CA 1
ATOM 1324 C C . ALA A 1 169 ? 4.972 -7.973 -11.168 1.00 92.94 169 ALA A C 1
ATOM 1326 O O . ALA A 1 169 ? 6.065 -7.842 -10.632 1.00 92.94 169 ALA A O 1
ATOM 1327 N N . HIS A 1 170 ? 3.865 -8.266 -10.478 1.00 90.75 170 HIS A N 1
ATOM 1328 C CA . HIS A 1 170 ? 3.792 -8.583 -9.043 1.00 90.75 170 HIS A CA 1
ATOM 1329 C C . HIS A 1 170 ? 4.869 -9.562 -8.561 1.00 90.75 170 HIS A C 1
ATOM 1331 O O . HIS A 1 170 ? 5.210 -9.502 -7.390 1.00 90.75 170 HIS A O 1
ATOM 1337 N N . GLU A 1 171 ? 5.356 -10.460 -9.411 1.00 91.81 171 GLU A N 1
ATOM 1338 C CA . GLU A 1 171 ? 6.266 -11.540 -9.036 1.00 91.81 171 GLU A CA 1
ATOM 1339 C C . GLU A 1 171 ? 7.744 -11.217 -9.326 1.00 91.81 171 GLU A C 1
ATOM 1341 O O . GLU A 1 171 ? 8.620 -12.050 -9.088 1.00 91.81 171 GLU A O 1
ATOM 1346 N N . MET A 1 172 ? 8.039 -10.029 -9.870 1.00 92.88 172 MET A N 1
ATOM 1347 C CA . MET A 1 172 ? 9.351 -9.687 -10.427 1.00 92.88 172 MET A CA 1
ATOM 1348 C C . MET A 1 172 ? 10.482 -9.838 -9.404 1.00 92.88 172 MET A C 1
ATOM 1350 O O . MET A 1 172 ? 11.470 -10.522 -9.673 1.00 92.88 172 MET A O 1
ATOM 1354 N N . MET A 1 173 ? 10.329 -9.250 -8.214 1.00 90.81 173 MET A N 1
ATOM 1355 C CA . MET A 1 173 ? 11.367 -9.289 -7.178 1.00 90.81 173 MET A CA 1
ATOM 1356 C C . MET A 1 173 ? 11.413 -10.598 -6.386 1.00 90.81 173 MET A C 1
ATOM 1358 O O . MET A 1 173 ? 12.442 -10.869 -5.766 1.00 90.81 173 MET A O 1
ATOM 1362 N N . GLN A 1 174 ? 10.365 -11.432 -6.423 1.00 90.12 174 GLN A N 1
ATOM 1363 C CA . GLN A 1 174 ? 10.465 -12.803 -5.907 1.00 90.12 174 GLN A CA 1
ATOM 1364 C C . GLN A 1 174 ? 11.197 -13.713 -6.895 1.00 90.12 174 GLN A C 1
ATOM 1366 O O . GLN A 1 174 ? 12.013 -14.530 -6.480 1.00 90.12 174 GLN A O 1
ATOM 1371 N N . ARG A 1 175 ? 10.921 -13.570 -8.198 1.00 91.56 175 ARG A N 1
ATOM 1372 C CA . ARG A 1 175 ? 11.483 -14.436 -9.244 1.00 91.56 175 ARG A CA 1
ATOM 1373 C C . ARG A 1 175 ? 12.912 -14.068 -9.628 1.00 91.56 175 ARG A C 1
ATOM 1375 O O . ARG A 1 175 ? 13.688 -14.968 -9.924 1.00 91.56 175 ARG A O 1
ATOM 1382 N N . LYS A 1 176 ? 13.248 -12.770 -9.650 1.00 91.94 176 LYS A N 1
ATOM 1383 C CA . LYS A 1 176 ? 14.558 -12.225 -10.066 1.00 91.94 176 LYS A CA 1
ATOM 1384 C C . LYS A 1 176 ? 15.123 -12.942 -11.305 1.00 91.94 176 LYS A C 1
ATOM 1386 O O . LYS A 1 176 ? 16.183 -13.565 -11.226 1.00 91.94 176 LYS A O 1
ATOM 1391 N N . PRO A 1 177 ? 14.403 -12.916 -12.439 1.00 94.56 177 PRO A N 1
ATOM 1392 C CA . PRO A 1 177 ? 14.796 -13.691 -13.610 1.00 94.56 177 PRO A CA 1
ATOM 1393 C C . PRO A 1 177 ? 16.144 -13.214 -14.169 1.00 94.56 177 PRO A C 1
ATOM 1395 O O . PRO A 1 177 ? 16.400 -12.015 -14.230 1.00 94.56 177 PRO A O 1
ATOM 1398 N N . ASP A 1 178 ? 16.965 -14.141 -14.669 1.00 95.56 178 ASP A N 1
ATOM 1399 C CA . ASP A 1 178 ? 18.078 -13.784 -15.555 1.00 95.56 178 ASP A CA 1
ATOM 1400 C C . ASP A 1 178 ? 17.542 -13.579 -16.978 1.00 95.56 178 ASP A C 1
ATOM 1402 O O . ASP A 1 178 ? 17.022 -14.505 -17.618 1.00 95.56 178 ASP A O 1
ATOM 1406 N N . LEU A 1 179 ? 17.636 -12.345 -17.460 1.00 95.81 179 LEU A N 1
ATOM 1407 C CA . LEU A 1 179 ? 17.163 -11.901 -18.766 1.00 95.81 179 LEU A CA 1
ATOM 1408 C C . LEU A 1 179 ? 18.293 -11.795 -19.796 1.00 95.81 179 LEU A C 1
ATOM 1410 O O . LEU A 1 179 ? 18.040 -11.415 -20.943 1.00 95.81 179 LEU A O 1
ATOM 1414 N N . ARG A 1 180 ? 19.529 -12.163 -19.434 1.00 96.94 180 ARG A N 1
ATOM 1415 C CA . ARG A 1 180 ? 20.703 -12.049 -20.302 1.00 96.94 180 ARG A CA 1
ATOM 1416 C C . ARG A 1 180 ? 20.505 -12.756 -21.639 1.00 96.94 180 ARG A C 1
ATOM 1418 O O . ARG A 1 180 ? 20.202 -13.943 -21.700 1.00 96.94 180 ARG A O 1
ATOM 1425 N N . GLY A 1 181 ? 20.685 -12.012 -22.729 1.00 95.50 181 GLY A N 1
ATOM 1426 C CA . GLY A 1 181 ? 20.579 -12.546 -24.092 1.00 95.50 181 GLY A CA 1
ATOM 1427 C C . GLY A 1 181 ? 19.168 -12.987 -24.514 1.00 95.50 181 GLY A C 1
ATOM 1428 O O . GLY A 1 181 ? 18.993 -13.443 -25.646 1.00 95.50 181 GLY A O 1
ATOM 1429 N N . LYS A 1 182 ? 18.151 -12.827 -23.656 1.00 96.00 182 LYS A N 1
ATOM 1430 C CA . LYS A 1 182 ? 16.758 -13.174 -23.963 1.00 96.00 182 LYS A CA 1
ATOM 1431 C C . LYS A 1 182 ? 16.069 -12.070 -24.761 1.00 96.00 182 LYS A C 1
ATOM 1433 O O . LYS A 1 182 ? 16.525 -10.927 -24.813 1.00 96.00 182 LYS A O 1
ATOM 1438 N N . ARG A 1 183 ? 14.946 -12.426 -25.383 1.00 96.38 183 ARG A N 1
ATOM 1439 C CA . ARG A 1 183 ? 13.977 -11.471 -25.930 1.00 96.38 183 ARG A CA 1
ATOM 1440 C C . ARG A 1 183 ? 12.878 -11.302 -24.891 1.00 96.38 183 ARG A C 1
ATOM 1442 O O . ARG A 1 183 ? 12.261 -12.291 -24.504 1.00 96.38 183 ARG A O 1
ATOM 1449 N N . VAL A 1 184 ? 12.686 -10.081 -24.416 1.00 96.31 184 VAL A N 1
ATOM 1450 C CA . VAL A 1 184 ? 11.797 -9.759 -23.299 1.00 96.31 184 VAL A CA 1
ATOM 1451 C C . VAL A 1 184 ? 10.722 -8.805 -23.790 1.00 96.31 184 VAL A C 1
ATOM 1453 O O . VAL A 1 184 ? 11.033 -7.827 -24.463 1.00 96.31 184 VAL A O 1
ATOM 1456 N N . VAL A 1 185 ? 9.470 -9.084 -23.433 1.00 95.44 185 VAL A N 1
ATOM 1457 C CA . VAL A 1 185 ? 8.333 -8.207 -23.719 1.00 95.44 185 VAL A CA 1
ATOM 1458 C C . VAL A 1 185 ? 7.684 -7.804 -22.402 1.00 95.44 185 VAL A C 1
ATOM 1460 O O . VAL A 1 185 ? 7.314 -8.667 -21.607 1.00 95.44 185 VAL A O 1
ATOM 1463 N N . ILE A 1 186 ? 7.516 -6.502 -22.188 1.00 94.44 186 ILE A N 1
ATOM 1464 C CA . ILE A 1 186 ? 6.743 -5.936 -21.079 1.00 94.44 186 ILE A CA 1
ATOM 1465 C C . ILE A 1 186 ? 5.368 -5.549 -21.612 1.00 94.44 186 ILE A C 1
ATOM 1467 O O . ILE A 1 186 ? 5.266 -4.840 -22.611 1.00 94.44 186 ILE A O 1
ATOM 1471 N N . VAL A 1 187 ? 4.304 -5.992 -20.941 1.00 93.25 187 VAL A N 1
ATOM 1472 C CA . VAL A 1 187 ? 2.920 -5.681 -21.320 1.00 93.25 187 VAL A CA 1
ATOM 1473 C C . VAL A 1 187 ? 2.275 -4.803 -20.249 1.00 93.25 187 VAL A C 1
ATOM 1475 O O . VAL A 1 187 ? 2.062 -5.249 -19.125 1.00 93.25 187 VAL A O 1
ATOM 1478 N N . GLY A 1 188 ? 1.920 -3.571 -20.618 1.00 90.56 188 GLY A N 1
ATOM 1479 C CA . GLY A 1 188 ? 1.243 -2.593 -19.760 1.00 90.56 188 GLY A CA 1
ATOM 1480 C C . GLY A 1 188 ? 1.976 -1.253 -19.706 1.00 90.56 188 GLY A C 1
ATOM 1481 O O . GLY A 1 188 ? 3.166 -1.213 -19.436 1.00 90.56 188 GLY A O 1
ATOM 1482 N N . GLY A 1 189 ? 1.267 -0.147 -19.951 1.00 87.75 189 GLY A N 1
ATOM 1483 C CA . GLY A 1 189 ? 1.853 1.201 -20.053 1.00 87.75 189 GLY A CA 1
ATOM 1484 C C . GLY A 1 189 ? 1.608 2.118 -18.854 1.00 87.75 189 GLY A C 1
ATOM 1485 O O . GLY A 1 189 ? 1.433 3.311 -19.060 1.00 87.75 189 GLY A O 1
ATOM 1486 N N . GLY A 1 190 ? 1.492 1.569 -17.643 1.00 90.31 190 GLY A N 1
ATOM 1487 C CA . GLY A 1 190 ? 1.440 2.359 -16.403 1.00 90.31 190 GLY A CA 1
ATOM 1488 C C . GLY A 1 190 ? 2.797 2.401 -15.695 1.00 90.31 190 GLY A C 1
ATOM 1489 O O . GLY A 1 190 ? 3.750 1.774 -16.168 1.00 90.31 190 GLY A O 1
ATOM 1490 N N . GLN A 1 191 ? 2.858 3.063 -14.535 1.00 91.00 191 GLN A N 1
ATOM 1491 C CA . GLN A 1 191 ? 4.083 3.224 -13.735 1.00 91.00 191 GLN A CA 1
ATOM 1492 C C . GLN A 1 191 ? 4.869 1.918 -13.548 1.00 91.00 191 GLN A C 1
ATOM 1494 O O . GLN A 1 191 ? 6.061 1.874 -13.819 1.00 91.00 191 GLN A O 1
ATOM 1499 N N . THR A 1 192 ? 4.207 0.823 -13.161 1.00 91.94 192 THR A N 1
ATOM 1500 C CA . THR A 1 192 ? 4.883 -0.469 -12.945 1.00 91.94 192 THR A CA 1
ATOM 1501 C C . THR A 1 192 ? 5.598 -0.990 -14.194 1.00 91.94 192 THR A C 1
ATOM 1503 O O . THR A 1 192 ? 6.688 -1.547 -14.089 1.00 91.94 192 THR A O 1
ATOM 1506 N N . GLY A 1 193 ? 4.999 -0.822 -15.378 1.00 91.75 193 GLY A N 1
ATOM 1507 C CA . GLY A 1 193 ? 5.635 -1.214 -16.637 1.00 91.75 193 GLY A CA 1
ATOM 1508 C C . GLY A 1 193 ? 6.870 -0.364 -16.932 1.00 91.75 193 GLY A C 1
ATOM 1509 O O . GLY A 1 193 ? 7.887 -0.904 -17.361 1.00 91.75 193 GLY A O 1
ATOM 1510 N N . ALA A 1 194 ? 6.793 0.934 -16.628 1.00 90.75 194 ALA A N 1
ATOM 1511 C CA . ALA A 1 194 ? 7.896 1.876 -16.775 1.00 90.75 194 ALA A CA 1
ATOM 1512 C C . ALA A 1 194 ? 9.062 1.553 -15.834 1.00 90.75 194 ALA A C 1
ATOM 1514 O O . ALA A 1 194 ? 10.199 1.441 -16.290 1.00 90.75 194 ALA A O 1
ATOM 1515 N N . ASP A 1 195 ? 8.775 1.309 -14.553 1.00 90.88 195 ASP A N 1
ATOM 1516 C CA . ASP A 1 195 ? 9.790 0.953 -13.560 1.00 90.88 195 ASP A CA 1
ATOM 1517 C C . ASP A 1 195 ? 10.501 -0.348 -13.960 1.00 90.88 195 ASP A C 1
ATOM 1519 O O . ASP A 1 195 ? 11.729 -0.398 -14.001 1.00 90.88 195 ASP A O 1
ATOM 1523 N N . ILE A 1 196 ? 9.757 -1.397 -14.335 1.00 92.44 196 ILE A N 1
ATOM 1524 C CA . ILE A 1 196 ? 10.355 -2.668 -14.780 1.00 92.44 196 ILE A CA 1
ATOM 1525 C C . ILE A 1 196 ? 11.203 -2.465 -16.038 1.00 92.44 196 ILE A C 1
ATOM 1527 O O . ILE A 1 196 ? 12.314 -2.992 -16.114 1.00 92.44 196 ILE A O 1
ATOM 1531 N N . PHE A 1 197 ? 10.710 -1.700 -17.017 1.00 91.62 197 PHE A N 1
ATOM 1532 C CA . PHE A 1 197 ? 11.464 -1.395 -18.231 1.00 91.62 197 PHE A CA 1
ATOM 1533 C C . PHE A 1 197 ? 12.794 -0.723 -17.894 1.00 91.62 197 PHE A C 1
ATOM 1535 O O . PHE A 1 197 ? 13.840 -1.176 -18.360 1.00 91.62 197 PHE A O 1
ATOM 1542 N N . GLN A 1 198 ? 12.765 0.304 -17.043 1.00 88.56 198 GLN A N 1
ATOM 1543 C CA . GLN A 1 198 ? 13.948 1.042 -16.612 1.00 88.56 198 GLN A CA 1
ATOM 1544 C C . GLN A 1 198 ? 14.980 0.128 -15.939 1.00 88.56 198 GLN A C 1
ATOM 1546 O O . GLN A 1 198 ? 16.158 0.187 -16.285 1.00 88.56 198 GLN A O 1
ATOM 1551 N N . HIS A 1 199 ? 14.549 -0.762 -15.044 1.00 90.56 199 HIS A N 1
ATOM 1552 C CA . HIS A 1 199 ? 15.443 -1.680 -14.330 1.00 90.56 199 HIS A CA 1
ATOM 1553 C C . HIS A 1 199 ? 16.080 -2.723 -15.250 1.00 90.56 199 HIS A C 1
ATOM 1555 O O . HIS A 1 199 ? 17.281 -2.999 -15.186 1.00 90.56 199 HIS A O 1
ATOM 1561 N N . ILE A 1 200 ? 15.291 -3.297 -16.162 1.00 92.19 200 ILE A N 1
ATOM 1562 C CA . ILE A 1 200 ? 15.817 -4.237 -17.158 1.00 92.19 200 ILE A CA 1
ATOM 1563 C C . ILE A 1 200 ? 16.796 -3.516 -18.094 1.00 92.19 200 ILE A C 1
ATOM 1565 O O . ILE A 1 200 ? 17.844 -4.068 -18.433 1.00 92.19 200 ILE A O 1
ATOM 1569 N N . PHE A 1 201 ? 16.485 -2.278 -18.484 1.00 88.50 201 PHE A N 1
ATOM 1570 C CA . PHE A 1 201 ? 17.346 -1.455 -19.328 1.00 88.50 201 PHE A CA 1
ATOM 1571 C C . PHE A 1 201 ? 18.670 -1.091 -18.638 1.00 88.50 201 PHE A C 1
ATOM 1573 O O . PHE A 1 201 ? 19.728 -1.175 -19.267 1.00 88.50 201 PHE A O 1
ATOM 1580 N N . ALA A 1 202 ? 18.628 -0.758 -17.344 1.00 87.69 202 ALA A N 1
ATOM 1581 C CA . ALA A 1 202 ? 19.806 -0.512 -16.511 1.00 87.69 202 ALA A CA 1
ATOM 1582 C C . ALA A 1 202 ? 20.682 -1.768 -16.333 1.00 87.69 202 ALA A C 1
ATOM 1584 O O . ALA A 1 202 ? 21.895 -1.665 -16.148 1.00 87.69 202 ALA A O 1
ATOM 1585 N N . GLY A 1 203 ? 20.094 -2.958 -16.498 1.00 90.19 203 GLY A N 1
ATOM 1586 C CA . GLY A 1 203 ? 20.797 -4.239 -16.474 1.00 90.19 203 GLY A CA 1
ATOM 1587 C C . GLY A 1 203 ? 20.689 -4.992 -15.151 1.00 90.19 203 GLY A C 1
ATOM 1588 O O . GLY A 1 203 ? 21.400 -5.984 -14.983 1.00 90.19 203 GLY A O 1
ATOM 1589 N N . ASP A 1 204 ? 19.781 -4.588 -14.262 1.00 91.62 204 ASP A N 1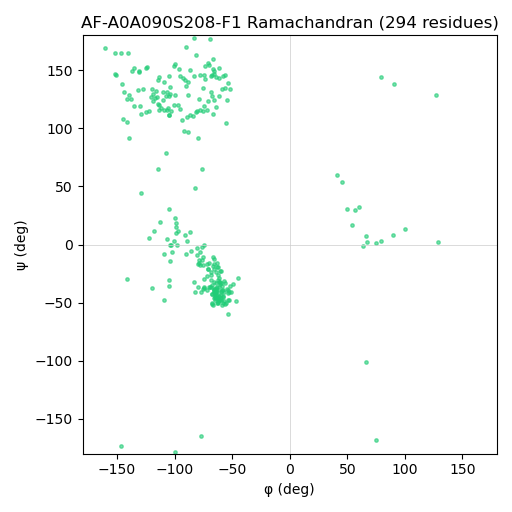
ATOM 1590 C CA . ASP A 1 204 ? 19.588 -5.181 -12.929 1.00 91.62 204 ASP A CA 1
ATOM 1591 C C . ASP A 1 204 ? 19.201 -6.666 -12.982 1.00 91.62 204 ASP A C 1
ATOM 1593 O O . ASP A 1 204 ? 19.450 -7.426 -12.049 1.00 91.62 204 ASP A O 1
ATOM 1597 N N . PHE A 1 205 ? 18.636 -7.094 -14.113 1.00 93.69 205 PHE A N 1
ATOM 1598 C CA . PHE A 1 205 ? 18.229 -8.472 -14.395 1.00 93.69 205 PHE A CA 1
ATOM 1599 C C . PHE A 1 205 ? 19.069 -9.123 -15.506 1.00 93.69 205 PHE A C 1
ATOM 1601 O O . PHE A 1 205 ? 18.654 -10.100 -16.124 1.00 93.69 205 PHE A O 1
ATOM 1608 N N . GLY A 1 206 ? 20.251 -8.574 -15.799 1.00 93.81 206 GLY A N 1
ATOM 1609 C CA . GLY A 1 206 ? 21.063 -8.965 -16.950 1.00 93.81 206 GLY A CA 1
ATOM 1610 C C . GLY A 1 206 ? 20.567 -8.339 -18.257 1.00 93.81 206 GLY A C 1
ATOM 1611 O O . GLY A 1 206 ? 19.374 -8.153 -18.480 1.00 93.81 206 GLY A O 1
ATOM 1612 N N . LYS A 1 207 ? 21.502 -7.991 -19.151 1.00 93.19 207 LYS A N 1
ATOM 1613 C CA . LYS A 1 207 ? 21.179 -7.269 -20.392 1.00 93.19 207 LYS A CA 1
ATOM 1614 C C . LYS A 1 207 ? 20.458 -8.178 -21.401 1.00 93.19 207 LYS A C 1
ATOM 1616 O O . LYS A 1 207 ? 21.080 -9.133 -21.887 1.00 93.19 207 LYS A O 1
ATOM 1621 N N . PRO A 1 208 ? 19.194 -7.894 -21.764 1.00 95.19 208 PRO A N 1
ATOM 1622 C CA . PRO A 1 208 ? 18.491 -8.679 -22.768 1.00 95.19 208 PRO A CA 1
ATOM 1623 C C . PRO A 1 208 ? 19.057 -8.427 -24.169 1.00 95.19 208 PRO A C 1
ATOM 1625 O O . PRO A 1 208 ? 19.626 -7.372 -24.451 1.00 95.19 208 PRO A O 1
ATOM 1628 N N . ARG A 1 209 ? 18.863 -9.396 -25.070 1.00 94.69 209 ARG A N 1
ATOM 1629 C CA . ARG A 1 209 ? 19.135 -9.230 -26.507 1.00 94.69 209 ARG A CA 1
ATOM 1630 C C . ARG A 1 209 ? 18.125 -8.276 -27.148 1.00 94.69 209 ARG A C 1
ATOM 1632 O O . ARG A 1 209 ? 18.481 -7.538 -28.057 1.00 94.69 209 ARG A O 1
ATOM 1639 N N . GLN A 1 210 ? 16.873 -8.326 -26.703 1.00 92.31 210 GLN A N 1
ATOM 1640 C CA . GLN A 1 210 ? 15.790 -7.461 -27.168 1.00 92.31 210 GLN A CA 1
ATOM 1641 C C . GLN A 1 210 ? 14.853 -7.167 -26.000 1.00 92.31 210 GLN A C 1
ATOM 1643 O O . GLN A 1 210 ? 14.529 -8.079 -25.238 1.00 92.31 210 GLN A O 1
ATOM 1648 N N . LEU A 1 211 ? 14.418 -5.916 -25.885 1.00 92.31 211 LEU A N 1
ATOM 1649 C CA . LEU A 1 211 ? 13.439 -5.467 -24.905 1.00 92.31 211 LEU A CA 1
ATOM 1650 C C . LEU A 1 211 ? 12.353 -4.685 -25.642 1.00 92.31 211 LEU A C 1
ATOM 1652 O O . LEU A 1 211 ? 12.637 -3.610 -26.163 1.00 92.31 211 LEU A O 1
ATOM 1656 N N . ASP A 1 212 ? 11.147 -5.242 -25.688 1.00 91.25 212 ASP A N 1
ATOM 1657 C CA . ASP A 1 212 ? 9.971 -4.610 -26.281 1.00 91.25 212 ASP A CA 1
ATOM 1658 C C . ASP A 1 212 ? 8.993 -4.205 -25.170 1.00 91.25 212 ASP A C 1
ATOM 1660 O O . ASP A 1 212 ? 8.771 -4.952 -24.213 1.00 91.25 212 ASP A O 1
ATOM 1664 N N . TRP A 1 213 ? 8.374 -3.034 -25.300 1.00 90.19 213 TRP A N 1
ATOM 1665 C CA . TRP A 1 213 ? 7.353 -2.561 -24.365 1.00 90.19 213 TRP A CA 1
ATOM 1666 C C . TRP A 1 213 ? 6.051 -2.279 -25.104 1.00 90.19 213 TRP A C 1
ATOM 1668 O O . TRP A 1 213 ? 5.991 -1.379 -25.939 1.00 90.19 213 TRP A O 1
ATOM 1678 N N . VAL A 1 214 ? 5.023 -3.064 -24.776 1.00 90.38 214 VAL A N 1
ATOM 1679 C CA . VAL A 1 214 ? 3.702 -3.053 -25.402 1.00 90.38 214 VAL A CA 1
ATOM 1680 C C . VAL A 1 214 ? 2.672 -2.434 -24.463 1.00 90.38 214 VAL A C 1
ATOM 1682 O O . VAL A 1 214 ? 2.487 -2.875 -23.326 1.00 90.38 214 VAL A O 1
ATOM 1685 N N . SER A 1 215 ? 1.927 -1.449 -24.961 1.00 87.81 215 SER A N 1
ATOM 1686 C CA . SER A 1 215 ? 0.808 -0.822 -24.253 1.00 87.81 215 SER A CA 1
ATOM 1687 C C . SER A 1 215 ? -0.429 -0.745 -25.144 1.00 87.81 215 SER A C 1
ATOM 1689 O O . SER A 1 215 ? -0.315 -0.596 -26.355 1.00 87.81 215 SER A O 1
ATOM 1691 N N . ARG A 1 216 ? -1.619 -0.817 -24.531 1.00 87.19 216 ARG A N 1
ATOM 1692 C CA . ARG A 1 216 ? -2.903 -0.513 -25.196 1.00 87.19 216 ARG A CA 1
ATOM 1693 C C . ARG A 1 216 ? -3.167 0.990 -25.308 1.00 87.19 216 ARG A C 1
ATOM 1695 O O . ARG A 1 216 ? -4.117 1.386 -25.972 1.00 87.19 216 ARG A O 1
ATOM 1702 N N . ARG A 1 217 ? -2.405 1.812 -24.581 1.00 83.06 217 ARG A N 1
ATOM 1703 C CA . ARG A 1 217 ? -2.526 3.270 -24.644 1.00 83.06 217 ARG A CA 1
ATOM 1704 C C . ARG A 1 217 ? -1.912 3.772 -25.941 1.00 83.06 217 ARG A C 1
ATOM 1706 O O . ARG A 1 217 ? -0.889 3.248 -26.377 1.00 83.06 217 ARG A O 1
ATOM 1713 N N . ALA A 1 218 ? -2.509 4.828 -26.479 1.00 81.06 218 ALA A N 1
ATOM 1714 C CA . ALA A 1 218 ? -2.008 5.530 -27.653 1.00 81.06 218 ALA A CA 1
ATOM 1715 C C . ALA A 1 218 ? -0.784 6.413 -27.358 1.00 81.06 218 ALA A C 1
ATOM 1717 O O . ALA A 1 218 ? -0.282 7.062 -28.268 1.00 81.06 218 ALA A O 1
ATOM 1718 N N . ASN A 1 219 ? -0.315 6.466 -26.111 1.00 82.19 219 ASN A N 1
ATOM 1719 C CA . ASN A 1 219 ? 0.997 6.986 -25.759 1.00 82.19 219 ASN A CA 1
ATOM 1720 C C . ASN A 1 219 ? 1.416 6.473 -24.364 1.00 82.19 219 ASN A C 1
ATOM 1722 O O . ASN A 1 219 ? 0.602 5.909 -23.624 1.00 82.19 219 ASN A O 1
ATOM 1726 N N . LEU A 1 220 ? 2.682 6.672 -23.998 1.00 84.25 220 LEU A N 1
ATOM 1727 C CA . LEU A 1 220 ? 3.141 6.617 -22.611 1.00 84.25 220 LEU A CA 1
ATOM 1728 C C . LEU A 1 220 ? 2.977 8.014 -22.002 1.00 84.25 220 LEU A C 1
ATOM 1730 O O . LEU A 1 220 ? 3.793 8.900 -22.233 1.00 84.25 220 LEU A O 1
ATOM 1734 N N . GLU A 1 221 ? 1.868 8.214 -21.297 1.00 87.19 221 GLU A N 1
ATOM 1735 C CA . GLU A 1 221 ? 1.453 9.522 -20.784 1.00 87.19 221 GLU A CA 1
ATOM 1736 C C . GLU A 1 221 ? 1.951 9.760 -19.356 1.00 87.19 221 GLU A C 1
ATOM 1738 O O . GLU A 1 221 ? 1.989 8.834 -18.534 1.00 87.19 221 GLU A O 1
ATOM 1743 N N . GLY A 1 222 ? 2.309 11.017 -19.089 1.00 89.75 222 GLY A N 1
ATOM 1744 C CA . GLY A 1 222 ? 2.692 11.497 -17.768 1.00 89.75 222 GLY A CA 1
ATOM 1745 C C . GLY A 1 222 ? 1.565 11.368 -16.751 1.00 89.75 222 GLY A C 1
ATOM 1746 O O . GLY A 1 222 ? 0.383 11.379 -17.103 1.00 89.75 222 GLY A O 1
ATOM 1747 N N . LEU A 1 223 ? 1.953 11.216 -15.490 1.00 90.81 223 LEU A N 1
ATOM 1748 C CA . LEU A 1 223 ? 1.067 11.396 -14.352 1.00 90.81 223 LEU A CA 1
ATOM 1749 C C . LEU A 1 223 ? 0.688 12.880 -14.278 1.00 90.81 223 LEU A C 1
ATOM 1751 O O . LEU A 1 223 ? 1.554 13.749 -14.323 1.00 90.81 223 LEU A O 1
ATOM 1755 N N . ASP A 1 224 ? -0.607 13.173 -14.210 1.00 89.88 224 ASP A N 1
ATOM 1756 C CA . ASP A 1 224 ? -1.081 14.543 -14.024 1.00 89.88 224 ASP A CA 1
ATOM 1757 C C . ASP A 1 224 ? -0.972 14.920 -12.544 1.00 89.88 224 ASP A C 1
ATOM 1759 O O . ASP A 1 224 ? -1.876 14.666 -11.748 1.00 89.88 224 ASP A O 1
ATOM 1763 N N . GLU A 1 225 ? 0.175 15.504 -12.204 1.00 84.75 225 GLU A N 1
ATOM 1764 C CA . GLU A 1 225 ? 0.546 15.975 -10.864 1.00 84.75 225 GLU A CA 1
ATOM 1765 C C . GLU A 1 225 ? 0.334 17.495 -10.719 1.00 84.75 225 GLU A C 1
ATOM 1767 O O . GLU A 1 225 ? 0.987 18.163 -9.912 1.00 84.75 225 GLU A O 1
ATOM 1772 N N . SER A 1 226 ? -0.540 18.096 -11.539 1.00 86.75 226 SER A N 1
ATOM 1773 C CA . SER A 1 226 ? -0.820 19.527 -11.419 1.00 86.75 226 SER A CA 1
ATOM 1774 C C . SER A 1 226 ? -1.513 19.841 -10.089 1.00 86.75 226 SER A C 1
ATOM 1776 O O . SER A 1 226 ? -2.332 19.071 -9.588 1.00 86.75 226 SER A O 1
ATOM 1778 N N . CYS A 1 227 ? -1.242 21.020 -9.522 1.00 86.44 227 CYS A N 1
ATOM 1779 C CA . CYS A 1 227 ? -1.824 21.426 -8.238 1.00 86.44 227 CYS A CA 1
ATOM 1780 C C . CYS A 1 227 ? -3.364 21.475 -8.238 1.00 86.44 227 CYS A C 1
ATOM 1782 O O . CYS A 1 227 ? -3.975 21.385 -7.174 1.00 86.44 227 CYS A O 1
ATOM 1784 N N . PHE A 1 228 ? -3.992 21.620 -9.409 1.00 88.62 228 PHE A N 1
ATOM 1785 C CA . PHE A 1 228 ? -5.444 21.556 -9.563 1.00 88.62 228 PHE A CA 1
ATOM 1786 C C . PHE A 1 228 ? -5.944 20.115 -9.657 1.00 88.62 228 PHE A C 1
ATOM 1788 O O . PHE A 1 228 ? -6.942 19.788 -9.021 1.00 88.62 228 PHE A O 1
ATOM 1795 N N . SER A 1 229 ? -5.243 19.243 -10.383 1.00 89.88 229 SER A N 1
ATOM 1796 C CA . SER A 1 229 ? -5.586 17.818 -10.466 1.00 89.88 229 SER A CA 1
ATOM 1797 C C . SER A 1 229 ? -5.422 17.108 -9.122 1.00 89.88 229 SER A C 1
ATOM 1799 O O . SER A 1 229 ? -6.238 16.263 -8.758 1.00 89.88 229 SER A O 1
ATOM 1801 N N . ASP A 1 230 ? -4.458 17.536 -8.308 1.00 86.62 230 ASP A N 1
ATOM 1802 C CA . ASP A 1 230 ? -4.276 17.034 -6.945 1.00 86.62 230 ASP A CA 1
ATOM 1803 C C . ASP A 1 230 ? -5.474 17.318 -6.016 1.00 86.62 230 ASP A C 1
ATOM 1805 O O . ASP A 1 230 ? -5.648 16.634 -5.001 1.00 86.62 230 ASP A O 1
ATOM 1809 N N . GLN A 1 231 ? -6.341 18.281 -6.363 1.00 90.00 231 GLN A N 1
ATOM 1810 C CA . GLN A 1 231 ? -7.555 18.574 -5.593 1.00 90.00 231 GLN A CA 1
ATOM 1811 C C . GLN A 1 231 ? -8.570 17.426 -5.630 1.00 90.00 231 GLN A C 1
ATOM 1813 O O . GLN A 1 231 ? -9.373 17.305 -4.705 1.00 90.00 231 GLN A O 1
ATOM 1818 N N . PHE A 1 232 ? -8.502 16.529 -6.622 1.00 90.62 232 PHE A N 1
ATOM 1819 C CA . PHE A 1 232 ? -9.346 15.328 -6.657 1.00 90.62 232 PHE A CA 1
ATOM 1820 C C . PHE A 1 232 ? -9.082 14.379 -5.479 1.00 90.62 232 PHE A C 1
ATOM 1822 O O . PHE A 1 232 ? -9.926 13.555 -5.138 1.00 90.62 232 PHE A O 1
ATOM 1829 N N . PHE A 1 233 ? -7.929 14.503 -4.818 1.00 89.75 233 PHE A N 1
ATOM 1830 C CA . PHE A 1 233 ? -7.559 13.683 -3.664 1.00 89.75 233 PHE A CA 1
ATOM 1831 C C . PHE A 1 233 ? -7.803 14.383 -2.320 1.00 89.75 233 PHE A C 1
ATOM 1833 O O . PHE A 1 233 ? -7.347 13.898 -1.283 1.00 89.75 233 PHE A O 1
ATOM 1840 N N . MET A 1 234 ? -8.490 15.530 -2.318 1.00 90.69 234 MET A N 1
ATOM 1841 C CA . MET A 1 234 ? -8.841 16.255 -1.097 1.00 90.69 234 MET A CA 1
ATOM 1842 C C . MET A 1 234 ? -10.162 15.747 -0.496 1.00 90.69 234 MET A C 1
ATOM 1844 O O . MET A 1 234 ? -11.052 15.330 -1.244 1.00 90.69 234 MET A O 1
ATOM 1848 N N . PRO A 1 235 ? -10.338 15.825 0.839 1.00 89.31 235 PRO A N 1
ATOM 1849 C CA . PRO A 1 235 ? -11.556 15.359 1.507 1.00 89.31 235 PRO A CA 1
ATOM 1850 C C . PRO A 1 235 ? -12.853 15.939 0.924 1.00 89.31 235 PRO A C 1
ATOM 1852 O O . PRO A 1 235 ? -13.816 15.204 0.720 1.00 89.31 235 PRO A O 1
ATOM 1855 N N . ASP A 1 236 ? -12.866 17.231 0.587 1.00 91.50 236 ASP A N 1
ATOM 1856 C CA . ASP A 1 236 ? -14.052 17.903 0.043 1.00 91.50 236 ASP A CA 1
ATOM 1857 C C . ASP A 1 236 ? -14.479 17.337 -1.313 1.00 91.50 236 ASP A C 1
ATOM 1859 O O . ASP A 1 236 ? -15.671 17.123 -1.546 1.00 91.50 236 ASP A O 1
ATOM 1863 N N . TYR A 1 237 ? -13.516 17.033 -2.189 1.00 93.56 237 TYR A N 1
ATOM 1864 C CA . TYR A 1 237 ? -13.809 16.403 -3.471 1.00 93.56 237 TYR A CA 1
ATOM 1865 C C . TYR A 1 237 ? -14.393 15.004 -3.270 1.00 93.56 237 TYR A C 1
ATOM 1867 O O . TYR A 1 237 ? -15.410 14.674 -3.875 1.00 93.56 237 TYR A O 1
ATOM 1875 N N . VAL A 1 238 ? -13.796 14.196 -2.388 1.00 91.25 238 VAL A N 1
ATOM 1876 C CA . VAL A 1 238 ? -14.272 12.835 -2.090 1.00 91.25 238 VAL A CA 1
ATOM 1877 C C . VAL A 1 238 ? -15.704 12.861 -1.549 1.00 91.25 238 VAL A C 1
ATOM 1879 O O . VAL A 1 238 ? -16.542 12.078 -2.001 1.00 91.25 238 VAL A O 1
ATOM 1882 N N . ASN A 1 239 ? -16.006 13.795 -0.642 1.00 92.44 239 ASN A N 1
ATOM 1883 C CA . ASN A 1 239 ? -17.350 13.985 -0.098 1.00 92.44 239 ASN A CA 1
ATOM 1884 C C . ASN A 1 239 ? -18.358 14.314 -1.206 1.00 92.44 239 ASN A C 1
ATOM 1886 O O . ASN A 1 239 ? -19.410 13.685 -1.294 1.00 92.44 239 ASN A O 1
ATOM 1890 N N . GLN A 1 240 ? -18.030 15.250 -2.100 1.00 93.44 240 GLN A N 1
ATOM 1891 C CA . GLN A 1 240 ? -18.899 15.595 -3.228 1.00 93.44 240 GLN A CA 1
ATOM 1892 C C . GLN A 1 240 ? -19.057 14.430 -4.212 1.00 93.44 240 GLN A C 1
ATOM 1894 O O . GLN A 1 240 ? -20.175 14.105 -4.613 1.00 93.44 240 GLN A O 1
ATOM 1899 N N . PHE A 1 241 ? -17.955 13.766 -4.565 1.00 94.81 241 PHE A N 1
ATOM 1900 C CA . PHE A 1 241 ? -17.929 12.633 -5.484 1.00 94.81 241 PHE A CA 1
ATOM 1901 C C . PHE A 1 241 ? -18.824 11.486 -5.004 1.00 94.81 241 PHE A C 1
ATOM 1903 O O . PHE A 1 241 ? -19.531 10.870 -5.806 1.00 94.81 241 PHE A O 1
ATOM 1910 N N . TYR A 1 242 ? -18.840 11.215 -3.695 1.00 93.00 242 TYR A N 1
ATOM 1911 C CA . TYR A 1 242 ? -19.672 10.167 -3.104 1.00 93.00 242 TYR A CA 1
ATOM 1912 C C . TYR A 1 242 ? -21.173 10.395 -3.334 1.00 93.00 242 TYR A C 1
ATOM 1914 O O . TYR A 1 242 ? -21.920 9.431 -3.508 1.00 93.00 242 TYR A O 1
ATOM 1922 N N . HIS A 1 243 ? -21.604 11.656 -3.396 1.00 95.50 243 HIS A N 1
ATOM 1923 C CA . HIS A 1 243 ? -22.999 12.038 -3.618 1.00 95.50 243 HIS A CA 1
ATOM 1924 C C . HIS A 1 243 ? -23.406 12.117 -5.100 1.00 95.50 243 HIS A C 1
ATOM 1926 O O . HIS A 1 243 ? -24.587 12.313 -5.389 1.00 95.50 243 HIS A O 1
ATOM 1932 N N . LEU A 1 244 ? -22.469 11.950 -6.040 1.00 96.19 244 LEU A N 1
ATOM 1933 C CA . LEU A 1 244 ? -22.773 11.889 -7.471 1.00 96.19 244 LEU A CA 1
ATOM 1934 C C . LEU A 1 244 ? -23.510 10.598 -7.846 1.00 96.19 244 LEU A C 1
ATOM 1936 O O . LEU A 1 244 ? -23.338 9.545 -7.225 1.00 96.19 244 LEU A O 1
ATOM 1940 N N . ASP A 1 245 ? -24.280 10.653 -8.934 1.00 97.38 245 ASP A N 1
ATOM 1941 C CA . ASP A 1 245 ? -24.876 9.447 -9.501 1.00 97.38 245 ASP A CA 1
ATOM 1942 C C . ASP A 1 245 ? -23.800 8.503 -10.078 1.00 97.38 245 ASP A C 1
ATOM 1944 O O . ASP A 1 245 ? -22.674 8.895 -10.399 1.00 97.38 245 ASP A O 1
ATOM 1948 N N . LYS A 1 246 ? -24.139 7.219 -10.239 1.00 96.25 246 LYS A N 1
ATOM 1949 C CA . LYS A 1 246 ? -23.172 6.203 -10.690 1.00 96.25 246 LYS A CA 1
ATOM 1950 C C . LYS A 1 246 ? -22.604 6.476 -12.085 1.00 96.25 246 LYS A C 1
ATOM 1952 O O . LYS A 1 246 ? -21.449 6.138 -12.346 1.00 96.25 246 LYS A O 1
ATOM 1957 N N . ALA A 1 247 ? -23.381 7.085 -12.977 1.00 97.12 247 ALA A N 1
ATOM 1958 C CA . ALA A 1 247 ? -22.923 7.405 -14.322 1.00 97.12 247 ALA A CA 1
ATOM 1959 C C . ALA A 1 247 ? -21.961 8.604 -14.310 1.00 97.12 247 ALA A C 1
ATOM 1961 O O . ALA A 1 247 ? -20.983 8.610 -15.056 1.00 97.12 247 ALA A O 1
ATOM 1962 N N . GLN A 1 248 ? -22.208 9.600 -13.460 1.00 96.19 248 GLN A N 1
ATOM 1963 C CA . GLN A 1 248 ? -21.305 10.716 -13.186 1.00 96.19 248 GLN A CA 1
ATOM 1964 C C . GLN A 1 248 ? -19.997 10.217 -12.576 1.00 96.19 248 GLN A C 1
ATOM 1966 O O . GLN A 1 248 ? -18.941 10.516 -13.125 1.00 96.19 248 GLN A O 1
ATOM 1971 N N . GLN A 1 249 ? -20.062 9.385 -11.531 1.00 96.00 249 GLN A N 1
ATOM 1972 C CA . GLN A 1 249 ? -18.879 8.776 -10.912 1.00 96.00 249 GLN A CA 1
ATOM 1973 C C . GLN A 1 249 ? -18.009 8.059 -11.953 1.00 96.00 249 GLN A C 1
ATOM 1975 O O . GLN A 1 249 ? -16.806 8.297 -12.029 1.00 96.00 249 GLN A O 1
ATOM 1980 N N . ALA A 1 250 ? -18.615 7.232 -12.813 1.00 95.75 250 ALA A N 1
ATOM 1981 C CA . ALA A 1 250 ? -17.891 6.517 -13.863 1.00 95.75 250 ALA A CA 1
ATOM 1982 C C . ALA A 1 250 ? -17.243 7.457 -14.897 1.00 95.75 250 ALA A C 1
ATOM 1984 O O . ALA A 1 250 ? -16.117 7.213 -15.337 1.00 95.75 250 ALA A O 1
ATOM 1985 N N . ARG A 1 251 ? -17.932 8.541 -15.283 1.00 96.12 251 ARG A N 1
ATOM 1986 C CA . ARG A 1 251 ? -17.379 9.547 -16.204 1.00 96.12 251 ARG A CA 1
ATOM 1987 C C . ARG A 1 251 ? -16.191 10.280 -15.596 1.00 96.12 251 ARG A C 1
ATOM 1989 O O . ARG A 1 251 ? -15.184 10.438 -16.280 1.00 96.12 251 ARG A O 1
ATOM 1996 N N . GLU A 1 252 ? -16.298 10.697 -14.341 1.00 94.69 252 GLU A N 1
ATOM 1997 C CA . GLU A 1 252 ? -15.233 11.424 -13.650 1.00 94.69 252 GLU A CA 1
ATOM 1998 C C . GLU A 1 252 ? -13.994 10.545 -13.446 1.00 94.69 252 GLU A C 1
ATOM 2000 O O . GLU A 1 252 ? -12.905 10.937 -13.861 1.00 94.69 252 GLU A O 1
ATOM 2005 N N . VAL A 1 253 ? -14.161 9.299 -12.987 1.00 93.81 253 VAL A N 1
ATOM 2006 C CA . VAL A 1 253 ? -13.054 8.324 -12.897 1.00 93.81 253 VAL A CA 1
ATOM 2007 C C . VAL A 1 253 ? -12.386 8.103 -14.258 1.00 93.81 253 VAL A C 1
ATOM 2009 O O . VAL A 1 253 ? -11.163 8.031 -14.353 1.00 93.81 253 VAL A O 1
ATOM 2012 N N . SER A 1 254 ? -13.167 8.026 -15.341 1.00 92.38 254 SER A N 1
ATOM 2013 C CA . SER A 1 254 ? -12.601 7.873 -16.685 1.00 92.38 254 SER A CA 1
ATOM 2014 C C . SER A 1 254 ? -11.827 9.108 -17.155 1.00 92.38 254 SER A C 1
ATOM 2016 O O . SER A 1 254 ? -10.858 8.950 -17.897 1.00 92.38 254 SER A O 1
ATOM 2018 N N . ARG A 1 255 ? -12.259 10.320 -16.786 1.00 91.56 255 ARG A N 1
ATOM 2019 C CA . ARG A 1 255 ? -11.607 11.586 -17.168 1.00 91.56 255 ARG A CA 1
ATOM 2020 C C . ARG A 1 255 ? -10.325 11.830 -16.389 1.00 91.56 255 ARG A C 1
ATOM 2022 O O . ARG A 1 255 ? -9.347 12.295 -16.958 1.00 91.56 255 ARG A O 1
ATOM 2029 N N . GLN A 1 256 ? -10.325 11.471 -15.113 1.00 92.75 256 GLN A N 1
ATOM 2030 C CA . GLN A 1 256 ? -9.222 11.711 -14.182 1.00 92.75 256 GLN A CA 1
ATOM 2031 C C . GLN A 1 256 ? -8.169 10.602 -14.224 1.00 92.75 256 GLN A C 1
ATOM 2033 O O . GLN A 1 256 ? -7.272 10.555 -13.400 1.00 92.75 256 GLN A O 1
ATOM 2038 N N . LYS A 1 257 ? -8.237 9.696 -15.200 1.00 89.69 257 LYS A N 1
ATOM 2039 C CA . LYS A 1 257 ? -7.384 8.507 -15.269 1.00 89.69 257 LYS A CA 1
ATOM 2040 C C . LYS A 1 257 ? -5.883 8.795 -15.153 1.00 89.69 257 LYS A C 1
ATOM 2042 O O . LYS A 1 257 ? -5.151 7.991 -14.584 1.00 89.69 257 LYS A O 1
ATOM 2047 N N . LEU A 1 258 ? -5.411 9.910 -15.709 1.00 90.75 258 LEU A N 1
ATOM 2048 C CA . LEU A 1 258 ? -3.991 10.262 -15.677 1.00 90.75 258 LEU A CA 1
ATOM 2049 C C . LEU A 1 258 ? -3.517 10.777 -14.316 1.00 90.75 258 LEU A C 1
ATOM 2051 O O . LEU A 1 258 ? -2.312 10.835 -14.121 1.00 90.75 258 LEU A O 1
ATOM 2055 N N . THR A 1 259 ? -4.407 11.073 -13.366 1.00 88.62 259 THR A N 1
ATOM 2056 C CA . THR A 1 259 ? -4.008 11.443 -11.998 1.00 88.62 259 THR A CA 1
ATOM 2057 C C . THR A 1 259 ? -3.635 10.223 -11.148 1.00 88.62 259 THR A C 1
ATOM 2059 O O . THR A 1 259 ? -2.984 10.370 -10.120 1.00 88.62 259 THR A O 1
ATOM 2062 N N . SER A 1 260 ? -4.000 9.005 -11.578 1.00 85.94 260 SER A N 1
ATOM 2063 C CA . SER A 1 260 ? -3.644 7.748 -10.895 1.00 85.94 260 SER A CA 1
ATOM 2064 C C . SER A 1 260 ? -2.810 6.790 -11.744 1.00 85.94 260 SER A C 1
ATOM 2066 O O . SER A 1 260 ? -1.923 6.111 -11.231 1.00 85.94 260 SER A O 1
ATOM 2068 N N . ASP A 1 261 ? -3.095 6.701 -13.046 1.00 88.25 261 ASP A N 1
ATOM 2069 C CA . ASP A 1 261 ? -2.568 5.636 -13.901 1.00 88.25 261 ASP A CA 1
ATOM 2070 C C . ASP A 1 261 ? -1.418 6.103 -14.810 1.00 88.25 261 ASP A C 1
ATOM 2072 O O . ASP A 1 261 ? -0.916 5.310 -15.619 1.00 88.25 261 ASP A O 1
ATOM 2076 N N . GLY A 1 262 ? -1.023 7.375 -14.741 1.00 89.75 262 GLY A N 1
ATOM 2077 C CA . GLY A 1 262 ? 0.100 7.924 -15.502 1.00 89.75 262 GLY A CA 1
ATOM 2078 C C . GLY A 1 262 ? 1.466 7.402 -15.041 1.00 89.75 262 GLY A C 1
ATOM 2079 O O . GLY A 1 262 ? 1.576 6.605 -14.105 1.00 89.75 262 GLY A O 1
ATOM 2080 N N . ILE A 1 263 ? 2.515 7.819 -15.748 1.00 90.06 263 ILE A N 1
ATOM 2081 C CA . ILE A 1 263 ? 3.913 7.535 -15.398 1.00 90.06 263 ILE A CA 1
ATOM 2082 C C . ILE A 1 263 ? 4.538 8.826 -14.864 1.00 90.06 263 ILE A C 1
ATOM 2084 O O . ILE A 1 263 ? 4.402 9.864 -15.497 1.00 90.06 263 ILE A O 1
ATOM 2088 N N . THR A 1 264 ? 5.226 8.780 -13.727 1.00 88.12 264 THR A N 1
ATOM 2089 C CA . THR A 1 264 ? 5.859 9.967 -13.140 1.00 88.12 264 THR A CA 1
ATOM 2090 C C . THR A 1 264 ? 6.849 10.617 -14.097 1.00 88.12 264 THR A C 1
ATOM 2092 O O . THR A 1 264 ? 7.588 9.932 -14.814 1.00 88.12 264 THR A O 1
ATOM 2095 N N . ASP A 1 265 ? 6.928 11.943 -14.042 1.00 84.50 265 ASP A N 1
ATOM 2096 C CA . ASP A 1 265 ? 7.875 12.717 -14.846 1.00 84.50 265 ASP A CA 1
ATOM 2097 C C . ASP A 1 265 ? 9.334 12.342 -14.548 1.00 84.50 265 ASP A C 1
ATOM 2099 O O . ASP A 1 265 ? 10.170 12.302 -15.453 1.00 84.50 265 ASP A O 1
ATOM 2103 N N . ASP A 1 266 ? 9.649 11.988 -13.300 1.00 82.25 266 ASP A N 1
ATOM 2104 C CA . ASP A 1 266 ? 10.962 11.463 -12.900 1.00 82.25 266 ASP A CA 1
ATOM 2105 C C . ASP A 1 266 ? 11.308 10.167 -13.656 1.00 82.25 266 ASP A C 1
ATOM 2107 O O . ASP A 1 266 ? 12.392 10.035 -14.231 1.00 82.25 266 ASP A O 1
ATOM 2111 N N . CYS A 1 267 ? 10.356 9.232 -13.753 1.00 83.25 267 CYS A N 1
ATOM 2112 C CA . CYS A 1 267 ? 10.550 7.987 -14.489 1.00 83.25 267 CYS A CA 1
ATOM 2113 C C . CYS A 1 267 ? 10.684 8.267 -15.992 1.00 83.25 267 CYS A C 1
ATOM 2115 O O . CYS A 1 267 ? 11.684 7.877 -16.603 1.00 83.25 267 CYS A O 1
ATOM 2117 N N . LEU A 1 268 ? 9.743 9.022 -16.576 1.00 83.12 268 LEU A N 1
ATOM 2118 C CA . LEU A 1 268 ? 9.772 9.393 -17.995 1.00 83.12 268 LEU A CA 1
ATOM 2119 C C . LEU A 1 268 ? 11.084 10.094 -18.365 1.00 83.12 268 LEU A C 1
ATOM 2121 O O . LEU A 1 268 ? 11.754 9.686 -19.310 1.00 83.12 268 LEU A O 1
ATOM 2125 N N . SER A 1 269 ? 11.504 11.108 -17.613 1.00 78.12 269 SER A N 1
ATOM 2126 C CA . SER A 1 269 ? 12.724 11.866 -17.909 1.00 78.12 269 SER A CA 1
ATOM 2127 C C . SER A 1 269 ? 13.996 11.020 -17.808 1.00 78.12 269 SER A C 1
ATOM 2129 O O . SER A 1 269 ? 14.911 11.216 -18.614 1.00 78.12 269 SER A O 1
ATOM 2131 N N . THR A 1 270 ? 14.036 10.045 -16.895 1.00 75.31 270 THR A N 1
ATOM 2132 C CA . THR A 1 270 ? 15.204 9.185 -16.673 1.00 75.31 270 THR A CA 1
ATOM 2133 C C . THR A 1 270 ? 15.430 8.179 -17.805 1.00 75.31 270 THR A C 1
ATOM 2135 O O . THR A 1 270 ? 16.581 7.958 -18.179 1.00 75.31 270 THR A O 1
ATOM 2138 N N . PHE A 1 271 ? 14.383 7.575 -18.394 1.00 71.19 271 PHE A N 1
ATOM 2139 C CA . PHE A 1 271 ? 14.564 6.591 -19.482 1.00 71.19 271 PHE A CA 1
ATOM 2140 C C . PHE A 1 271 ? 14.230 7.129 -20.882 1.00 71.19 271 PHE A C 1
ATOM 2142 O O . PHE A 1 271 ? 14.917 6.767 -21.840 1.00 71.19 271 PHE A O 1
ATOM 2149 N N . ILE A 1 272 ? 13.227 8.004 -21.042 1.00 66.12 272 ILE A N 1
ATOM 2150 C CA . ILE A 1 272 ? 12.800 8.482 -22.369 1.00 66.12 272 ILE A CA 1
ATOM 2151 C C . ILE A 1 272 ? 13.880 9.345 -23.009 1.00 66.12 272 ILE A C 1
ATOM 2153 O O . ILE A 1 272 ? 14.166 9.164 -24.191 1.00 66.12 272 ILE A O 1
ATOM 2157 N N . ARG A 1 273 ? 14.521 10.246 -22.252 1.00 62.16 273 ARG A N 1
ATOM 2158 C CA . ARG A 1 273 ? 15.575 11.114 -22.804 1.00 62.16 273 ARG A CA 1
ATOM 2159 C C . ARG A 1 273 ? 16.731 10.295 -23.403 1.00 62.16 273 ARG A C 1
ATOM 2161 O O . ARG A 1 273 ? 17.020 10.498 -24.583 1.00 62.16 273 ARG A O 1
ATOM 2168 N N . PRO A 1 274 ? 17.333 9.322 -22.690 1.00 62.03 274 PRO A N 1
ATOM 2169 C CA . PRO A 1 274 ? 18.332 8.436 -23.288 1.00 62.03 274 PRO A CA 1
ATOM 2170 C C . PRO A 1 274 ? 17.813 7.609 -24.475 1.00 62.03 274 PRO A C 1
ATOM 2172 O O . PRO A 1 274 ? 18.531 7.470 -25.465 1.00 62.03 274 PRO A O 1
ATOM 2175 N N . CYS A 1 275 ? 16.582 7.081 -24.414 1.00 64.25 275 CYS A N 1
ATOM 2176 C CA . CYS A 1 275 ? 16.005 6.251 -25.483 1.00 64.25 275 CYS A CA 1
ATOM 2177 C C . CYS A 1 275 ? 15.770 7.038 -26.784 1.00 64.25 275 CYS A C 1
ATOM 2179 O O . CYS A 1 275 ? 16.083 6.544 -27.869 1.00 64.25 275 CYS A O 1
ATOM 2181 N N . ILE A 1 276 ? 15.270 8.276 -26.686 1.00 59.88 276 ILE A N 1
ATOM 2182 C CA . ILE A 1 276 ? 15.089 9.174 -27.838 1.00 59.88 276 ILE A CA 1
ATOM 2183 C C . ILE A 1 276 ? 16.447 9.508 -28.467 1.00 59.88 276 ILE A C 1
ATOM 2185 O O . ILE A 1 276 ? 16.587 9.473 -29.688 1.00 59.88 276 ILE A O 1
ATOM 2189 N N . MET A 1 277 ? 17.470 9.775 -27.650 1.00 52.56 277 MET A N 1
ATOM 2190 C CA . MET A 1 277 ? 18.810 10.119 -28.141 1.00 52.56 277 MET A CA 1
ATOM 2191 C C . MET A 1 277 ? 19.560 8.937 -28.780 1.00 52.56 277 MET A C 1
ATOM 2193 O O . MET A 1 277 ? 20.472 9.154 -29.571 1.00 52.56 277 MET A O 1
ATOM 2197 N N . THR A 1 278 ? 19.179 7.690 -28.478 1.00 52.50 278 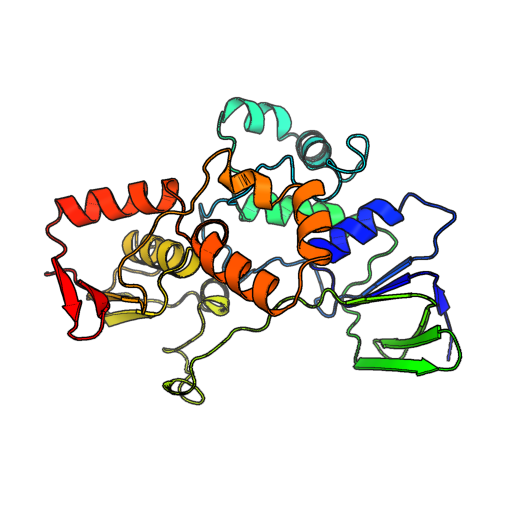THR A N 1
ATOM 2198 C CA . THR A 1 278 ? 19.833 6.466 -28.987 1.00 52.50 278 THR A CA 1
ATOM 2199 C C . THR A 1 278 ? 19.119 5.828 -30.185 1.00 52.50 278 THR A C 1
ATOM 2201 O O . THR A 1 278 ? 19.431 4.699 -30.552 1.00 52.50 278 THR A O 1
ATOM 2204 N N . SER A 1 279 ? 18.208 6.549 -30.853 1.00 50.47 279 SER A N 1
ATOM 2205 C CA . SER A 1 279 ? 17.472 6.055 -32.034 1.00 50.47 279 SER A CA 1
ATOM 2206 C C . SER A 1 279 ? 16.624 4.799 -31.769 1.00 50.47 279 SER A C 1
ATOM 2208 O O . SER A 1 279 ? 16.435 3.971 -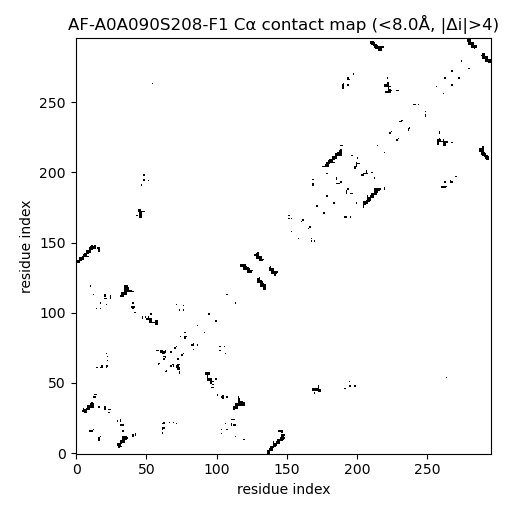32.664 1.00 50.47 279 SER A O 1
ATOM 2210 N N . MET A 1 280 ? 16.076 4.641 -30.555 1.00 52.75 280 MET A N 1
ATOM 2211 C CA . MET A 1 280 ? 15.020 3.650 -30.330 1.00 52.75 280 MET A CA 1
ATOM 2212 C C . MET A 1 280 ? 13.793 4.040 -31.157 1.00 52.75 280 MET A C 1
ATOM 2214 O O . MET A 1 280 ? 13.232 5.124 -31.009 1.00 52.75 280 MET A O 1
ATOM 2218 N N . CYS A 1 281 ? 13.401 3.168 -32.081 1.00 44.44 281 CYS A N 1
ATOM 2219 C CA . CYS A 1 281 ? 12.352 3.470 -33.042 1.00 44.44 281 CYS A CA 1
ATOM 2220 C C . CYS A 1 281 ? 10.992 3.176 -32.398 1.00 44.44 281 CYS A C 1
ATOM 2222 O O . CYS A 1 281 ? 10.654 2.013 -32.162 1.00 44.44 281 CYS A O 1
ATOM 2224 N N . CYS A 1 282 ? 10.215 4.225 -32.113 1.00 45.72 282 CYS A N 1
ATOM 2225 C CA . CYS A 1 282 ? 8.798 4.097 -31.787 1.00 45.72 282 CYS A CA 1
ATOM 2226 C C . CYS A 1 282 ? 8.054 3.600 -33.028 1.00 45.72 282 CYS A C 1
ATOM 2228 O O . CYS A 1 282 ? 7.946 4.321 -34.020 1.00 45.72 282 CYS A O 1
ATOM 2230 N N . LYS A 1 283 ? 7.527 2.375 -32.980 1.00 46.66 283 LYS A N 1
ATOM 2231 C CA . LYS A 1 283 ? 6.604 1.876 -34.005 1.00 46.66 283 LYS A CA 1
ATOM 2232 C C . LYS A 1 283 ? 5.209 1.768 -33.414 1.00 46.66 283 LYS A C 1
ATOM 2234 O O . LYS A 1 283 ? 4.970 0.963 -32.517 1.00 46.66 283 LYS A O 1
ATOM 2239 N N . THR A 1 284 ? 4.286 2.561 -33.939 1.00 42.72 284 THR A N 1
ATOM 2240 C CA . THR A 1 284 ? 2.852 2.384 -33.717 1.00 42.72 284 THR A CA 1
ATOM 2241 C C . THR A 1 284 ? 2.392 1.188 -34.543 1.00 42.72 284 THR A C 1
ATOM 2243 O O . THR A 1 284 ? 2.536 1.176 -35.766 1.00 42.72 284 THR A O 1
ATOM 2246 N N . LEU A 1 285 ? 1.861 0.155 -33.893 1.00 42.38 285 LEU A N 1
ATOM 2247 C CA . LEU A 1 285 ? 1.173 -0.925 -34.596 1.00 42.38 285 LEU A CA 1
ATOM 2248 C C . LEU A 1 285 ? -0.192 -0.410 -35.070 1.00 42.38 285 LEU A C 1
ATOM 2250 O O . LEU A 1 285 ? -0.868 0.338 -34.357 1.00 42.38 285 LEU A O 1
ATOM 2254 N N . SER A 1 286 ? -0.615 -0.825 -36.265 1.00 35.25 286 SER A N 1
ATOM 2255 C CA . SER A 1 286 ? -1.967 -0.584 -36.779 1.00 35.25 286 SER A CA 1
ATOM 2256 C C . SER A 1 286 ? -2.992 -1.136 -35.778 1.00 35.25 286 SER A C 1
ATOM 2258 O O . SER A 1 286 ? -3.128 -2.351 -35.648 1.00 35.25 286 SER A O 1
ATOM 2260 N N . GLY A 1 287 ? -3.648 -0.250 -35.021 1.00 42.06 287 GLY A N 1
ATOM 2261 C CA . GLY A 1 287 ? -4.521 -0.613 -33.893 1.00 42.06 287 GLY A CA 1
ATOM 2262 C C . GLY A 1 287 ? -4.240 0.119 -32.572 1.00 42.06 287 GLY A C 1
ATOM 2263 O O . GLY A 1 287 ? -4.915 -0.159 -31.587 1.00 42.06 287 GLY A O 1
ATOM 2264 N N . GLY A 1 288 ? -3.275 1.050 -32.529 1.00 36.38 288 GLY A N 1
ATOM 2265 C CA . GLY A 1 288 ? -3.064 1.952 -31.384 1.00 36.38 288 GLY A CA 1
ATOM 2266 C C . GLY A 1 288 ? -2.111 1.436 -30.299 1.00 36.38 288 GLY A C 1
ATOM 2267 O O . GLY A 1 288 ? -1.997 2.068 -29.253 1.00 36.38 288 GLY A O 1
ATOM 2268 N N . ALA A 1 289 ? -1.416 0.318 -30.536 1.00 36.66 289 ALA A N 1
ATOM 2269 C CA . ALA A 1 289 ? -0.418 -0.215 -29.608 1.00 36.66 289 ALA A CA 1
ATOM 2270 C C . ALA A 1 289 ? 0.989 0.340 -29.893 1.00 36.66 289 ALA A C 1
ATOM 2272 O O . ALA A 1 289 ? 1.416 0.406 -31.049 1.00 36.66 289 ALA A O 1
ATOM 2273 N N . PHE A 1 290 ? 1.711 0.711 -28.833 1.00 43.06 290 PHE A N 1
ATOM 2274 C CA . PHE A 1 290 ? 3.087 1.223 -28.895 1.00 43.06 290 PHE A CA 1
ATOM 2275 C C . PHE A 1 290 ? 4.111 0.098 -28.775 1.00 43.06 290 PHE A C 1
ATOM 2277 O O . PHE A 1 290 ? 3.908 -0.818 -27.984 1.00 43.06 290 PHE A O 1
ATOM 2284 N N . ASN A 1 291 ? 5.204 0.197 -29.538 1.00 44.62 291 ASN A N 1
ATOM 2285 C CA . ASN A 1 291 ? 6.401 -0.630 -29.409 1.00 44.62 291 ASN A CA 1
ATOM 2286 C C . ASN A 1 291 ? 7.642 0.273 -29.358 1.00 44.62 291 ASN A C 1
ATOM 2288 O O . ASN A 1 291 ? 7.933 0.989 -30.320 1.00 44.62 291 ASN A O 1
ATOM 2292 N N . LEU A 1 292 ? 8.388 0.202 -28.257 1.00 48.62 292 LEU A N 1
ATOM 2293 C CA . LEU A 1 292 ? 9.764 0.694 -28.174 1.00 48.62 292 LEU A CA 1
ATOM 2294 C C . LEU A 1 292 ? 10.695 -0.448 -28.584 1.00 48.62 292 LEU A C 1
ATOM 2296 O O . LEU A 1 292 ? 10.810 -1.425 -27.852 1.00 48.62 292 LEU A O 1
ATOM 2300 N N . ILE A 1 293 ? 11.326 -0.341 -29.757 1.00 46.31 293 ILE A N 1
ATOM 2301 C CA . ILE A 1 293 ? 12.248 -1.361 -30.275 1.00 46.31 293 ILE A CA 1
ATOM 2302 C C . ILE A 1 293 ? 13.669 -0.804 -30.241 1.00 46.31 293 ILE A C 1
ATOM 2304 O O . ILE A 1 293 ? 13.961 0.230 -30.849 1.00 46.31 293 ILE A O 1
ATOM 2308 N N . ARG A 1 294 ? 14.573 -1.517 -29.565 1.00 42.53 294 ARG A N 1
ATOM 2309 C CA . ARG A 1 294 ? 16.014 -1.289 -29.687 1.00 42.53 294 ARG A CA 1
ATOM 2310 C C . ARG A 1 294 ? 16.515 -1.997 -30.946 1.00 42.53 294 ARG A C 1
ATOM 2312 O O . ARG A 1 294 ? 16.490 -3.225 -30.998 1.00 42.53 294 ARG A O 1
ATOM 2319 N N . ASN A 1 295 ? 16.971 -1.240 -31.943 1.00 34.75 295 ASN A N 1
ATOM 2320 C CA . ASN A 1 295 ? 17.827 -1.811 -32.980 1.00 34.75 295 ASN A CA 1
ATOM 2321 C C . ASN A 1 295 ? 19.230 -1.996 -32.391 1.00 34.75 295 ASN A C 1
ATOM 2323 O O . ASN A 1 295 ? 19.712 -1.136 -31.654 1.00 34.75 295 ASN A O 1
ATOM 2327 N N . SER A 1 296 ? 19.798 -3.170 -32.662 1.00 37.06 296 SER A N 1
ATOM 2328 C CA . SER A 1 296 ? 21.158 -3.594 -32.315 1.00 37.06 296 SER A CA 1
ATOM 2329 C C . SER A 1 296 ? 22.210 -2.539 -32.619 1.00 37.06 296 SER A C 1
ATOM 2331 O O . SER A 1 296 ? 22.148 -2.015 -33.755 1.00 37.06 296 SER A O 1
#

pLDDT: mean 88.5, std 13.93, range [34.75, 98.56]

Nearest PDB structures (foldseek):
  6x0h-assembly1_A  TM=8.906E-01  e=4.838E-22  Aspergillus fumigatus Af293
  4tlx-assembly1_D  TM=8.977E-01  e=2.795E-21  Kutzneria sp. 744
  7jvl-assembly1_A  TM=8.647E-01  e=3.575E-22  Aspergillus fumigatus Af293
  7jvl-assembly1_C  TM=8.426E-01  e=3.575E-22  Aspergillus fumigatus Af293
  6x0i-assembly1_A  TM=8.215E-01  e=8.338E-22  Aspergillus fumigatus Af293